Protein AF-A0A835I3W6-F1 (afdb_monomer_lite)

Organism: NCBI:txid261450

Sequence (189 aa):
MGGGMIEAKMAHEKNLEKQKVTGQGLVKAWIIATISEEALGTVVCLTTSCNVWKALSSAYLQNSQAREFELLVKLQEKKTDSTSLNDYIKEFKSTCDRFNAIGKPVPNQNKVEAGHTILIHTVAAGVGYLLYQWANALGATVIGTVSTEEKATQAKEDGSHHIIIYTHEDFVAMVNTITSGKRVDVVYD

Radius of gyration: 28.42 Å; chains: 1; bounding box: 54×43×95 Å

pLDDT: mean 74.99, std 11.8, range [41.81, 90.31]

Structure (mmCIF, N/CA/C/O backbone):
data_AF-A0A835I3W6-F1
#
_entry.id   AF-A0A835I3W6-F1
#
loop_
_atom_site.group_PDB
_atom_site.id
_atom_site.type_symbol
_atom_site.label_atom_id
_atom_site.label_alt_id
_atom_site.label_comp_id
_atom_site.label_asym_id
_atom_site.label_entity_id
_atom_site.label_seq_id
_atom_site.pdbx_PDB_ins_code
_atom_site.Cartn_x
_atom_site.Cartn_y
_atom_site.Cartn_z
_atom_site.occupancy
_atom_site.B_iso_or_equiv
_atom_site.auth_seq_id
_atom_site.auth_comp_id
_atom_site.auth_asym_id
_atom_site.auth_atom_id
_atom_site.pdbx_PDB_model_num
ATOM 1 N N . MET A 1 1 ? 5.806 -20.260 -69.405 1.00 47.97 1 MET A N 1
ATOM 2 C CA . MET A 1 1 ? 5.567 -18.946 -68.760 1.00 47.97 1 MET A CA 1
ATOM 3 C C . MET A 1 1 ? 5.785 -19.019 -67.236 1.00 47.97 1 MET A C 1
ATOM 5 O O . MET A 1 1 ? 4.905 -18.637 -66.484 1.00 47.97 1 MET A O 1
ATOM 9 N N . GLY A 1 2 ? 6.934 -19.526 -66.756 1.00 48.78 2 GLY A N 1
ATOM 10 C CA . GLY A 1 2 ? 7.160 -19.768 -65.313 1.00 48.78 2 GLY A CA 1
ATOM 11 C C . GLY A 1 2 ? 8.328 -19.006 -64.668 1.00 48.78 2 GLY A C 1
ATOM 12 O O . GLY A 1 2 ? 8.366 -18.895 -63.449 1.00 48.78 2 GLY A O 1
ATOM 13 N N . GLY A 1 3 ? 9.263 -18.457 -65.457 1.00 42.97 3 GLY A N 1
ATOM 14 C CA . GLY A 1 3 ? 10.487 -17.826 -64.931 1.00 42.97 3 GLY A CA 1
ATOM 15 C C . GLY A 1 3 ? 10.273 -16.449 -64.288 1.00 42.97 3 GLY A C 1
ATOM 16 O O . GLY A 1 3 ? 10.788 -16.192 -63.205 1.00 42.97 3 GLY A O 1
ATOM 17 N N . GLY A 1 4 ? 9.438 -15.592 -64.888 1.00 49.75 4 GLY A N 1
ATOM 18 C CA . GLY A 1 4 ? 9.266 -14.202 -64.429 1.00 49.75 4 GLY A CA 1
ATOM 19 C C . GLY A 1 4 ? 8.581 -14.044 -63.064 1.00 49.75 4 GLY A C 1
ATOM 20 O O . GLY A 1 4 ? 8.788 -13.047 -62.379 1.00 49.75 4 GLY A O 1
ATOM 21 N N . MET A 1 5 ? 7.799 -15.035 -62.620 1.00 41.81 5 MET A N 1
ATOM 22 C CA . MET A 1 5 ? 7.091 -14.970 -61.332 1.00 41.81 5 MET A CA 1
ATOM 23 C C . MET A 1 5 ? 7.999 -15.315 -60.137 1.00 41.81 5 MET A C 1
ATOM 25 O O . MET A 1 5 ? 7.754 -14.857 -59.021 1.00 41.81 5 MET A O 1
ATOM 29 N N . ILE A 1 6 ? 9.071 -16.081 -60.371 1.00 52.75 6 ILE A N 1
ATOM 30 C CA . ILE A 1 6 ? 10.067 -16.446 -59.353 1.00 52.75 6 ILE A CA 1
ATOM 31 C C . ILE A 1 6 ? 11.052 -15.285 -59.133 1.00 52.75 6 ILE A C 1
ATOM 33 O O . ILE A 1 6 ? 11.362 -14.949 -57.990 1.00 52.75 6 ILE A O 1
ATOM 37 N N . GLU A 1 7 ? 11.470 -14.604 -60.205 1.00 53.19 7 GLU A N 1
ATOM 38 C CA . GLU A 1 7 ? 12.316 -13.403 -60.119 1.00 53.19 7 GLU A CA 1
ATOM 39 C C . GLU A 1 7 ? 11.603 -12.233 -59.430 1.00 53.19 7 GLU A C 1
ATOM 41 O O . GLU A 1 7 ? 12.194 -11.572 -58.574 1.00 53.19 7 GLU A O 1
ATOM 46 N N . ALA A 1 8 ? 10.313 -12.023 -59.717 1.00 54.91 8 ALA A N 1
ATOM 47 C CA . ALA A 1 8 ? 9.512 -10.991 -59.059 1.00 54.91 8 ALA A CA 1
ATOM 48 C C . ALA A 1 8 ? 9.339 -11.249 -57.549 1.00 54.91 8 ALA A C 1
ATOM 50 O O . ALA A 1 8 ? 9.429 -10.313 -56.752 1.00 54.91 8 ALA A O 1
ATOM 51 N N . LYS A 1 9 ? 9.162 -12.514 -57.134 1.00 48.19 9 LYS A N 1
ATOM 52 C CA . LYS A 1 9 ? 9.108 -12.893 -55.710 1.00 48.19 9 LYS A CA 1
ATOM 53 C C . LYS A 1 9 ? 10.444 -12.667 -55.002 1.00 48.19 9 LYS A C 1
ATOM 55 O O . LYS A 1 9 ? 10.458 -12.034 -53.951 1.00 48.19 9 LYS A O 1
ATOM 60 N N . MET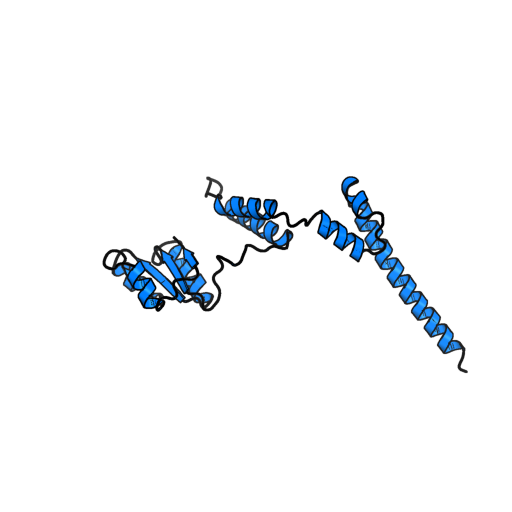 A 1 10 ? 11.561 -13.097 -55.595 1.00 51.81 10 MET A N 1
ATOM 61 C CA . MET A 1 10 ? 12.895 -12.874 -55.016 1.00 51.81 10 MET A CA 1
ATOM 62 C C . MET A 1 10 ? 13.264 -11.388 -54.931 1.00 51.81 10 MET A C 1
ATOM 64 O O . MET A 1 10 ? 13.904 -10.966 -53.968 1.00 51.81 10 MET A O 1
ATOM 68 N N . ALA A 1 11 ? 12.864 -10.580 -55.916 1.00 58.78 11 ALA A N 1
ATOM 69 C CA . ALA A 1 11 ? 13.072 -9.136 -55.890 1.00 58.78 11 ALA A CA 1
ATOM 70 C C . ALA A 1 11 ? 12.236 -8.463 -54.791 1.00 58.78 11 ALA A C 1
ATOM 72 O O . ALA A 1 11 ? 12.750 -7.604 -54.076 1.00 58.78 11 ALA A O 1
ATOM 73 N N . HIS A 1 12 ? 10.981 -8.884 -54.609 1.00 49.66 12 HIS A N 1
ATOM 74 C CA . HIS A 1 12 ? 10.107 -8.386 -53.548 1.00 49.66 12 HIS A CA 1
ATOM 75 C C . HIS A 1 12 ? 10.611 -8.781 -52.150 1.00 49.66 12 HIS A C 1
ATOM 77 O O . HIS A 1 12 ? 10.567 -7.965 -51.230 1.00 49.66 12 HIS A O 1
ATOM 83 N N . GLU A 1 13 ? 11.122 -10.000 -51.980 1.00 51.94 13 GLU A N 1
ATOM 84 C CA . GLU A 1 13 ? 11.662 -10.495 -50.709 1.00 51.94 13 GLU A CA 1
ATOM 85 C C . GLU A 1 13 ? 12.982 -9.791 -50.353 1.00 51.94 13 GLU A C 1
ATOM 87 O O . GLU A 1 13 ? 13.110 -9.249 -49.256 1.00 51.94 13 GLU A O 1
ATOM 92 N N . LYS A 1 14 ? 13.896 -9.624 -51.324 1.00 55.69 14 LYS A N 1
ATOM 93 C CA . LYS A 1 14 ? 15.108 -8.795 -51.165 1.00 55.69 14 LYS A CA 1
ATOM 94 C C . LYS A 1 14 ? 14.795 -7.328 -50.872 1.00 55.69 14 LYS A C 1
ATOM 96 O O . LYS A 1 14 ? 15.560 -6.681 -50.157 1.00 55.69 14 LYS A O 1
ATOM 101 N N . ASN A 1 15 ? 13.715 -6.782 -51.434 1.00 50.72 15 ASN A N 1
ATOM 102 C CA . ASN A 1 15 ? 13.297 -5.410 -51.155 1.00 50.72 15 ASN A CA 1
ATOM 103 C C . ASN A 1 15 ? 12.723 -5.291 -49.736 1.00 50.72 15 ASN A C 1
ATOM 105 O O . ASN A 1 15 ? 13.103 -4.376 -49.016 1.00 50.72 15 ASN A O 1
ATOM 109 N N . LEU A 1 16 ? 11.925 -6.265 -49.281 1.00 51.81 16 LEU A N 1
ATOM 110 C CA . LEU A 1 16 ? 11.450 -6.333 -47.893 1.00 51.81 16 LEU A CA 1
ATOM 111 C C . LEU A 1 16 ? 12.605 -6.455 -46.887 1.00 51.81 16 LEU A C 1
ATOM 113 O O . LEU A 1 16 ? 12.577 -5.811 -45.839 1.00 51.81 16 LEU A O 1
ATOM 117 N N . GLU A 1 17 ? 13.625 -7.255 -47.208 1.00 51.84 17 GLU A N 1
ATOM 118 C CA . GLU A 1 17 ? 14.838 -7.424 -46.400 1.00 51.84 17 GLU A CA 1
ATOM 119 C C . GLU A 1 17 ? 15.635 -6.113 -46.331 1.00 51.84 17 GLU A C 1
ATOM 121 O O . GLU A 1 17 ? 15.972 -5.641 -45.245 1.00 51.84 17 GLU A O 1
ATOM 126 N N . LYS A 1 18 ? 15.857 -5.454 -47.479 1.00 54.03 18 LYS A N 1
ATOM 127 C CA . LYS A 1 18 ? 16.501 -4.133 -47.540 1.00 54.03 18 LYS A CA 1
ATOM 128 C C . LYS A 1 18 ? 15.715 -3.092 -46.751 1.00 54.03 18 LYS A C 1
ATOM 130 O O . LYS A 1 18 ? 16.322 -2.357 -45.979 1.00 54.03 18 LYS A O 1
ATOM 135 N N . GLN A 1 19 ? 14.390 -3.058 -46.877 1.00 51.16 19 GLN A N 1
ATOM 136 C CA . GLN A 1 19 ? 13.510 -2.096 -46.206 1.00 51.16 19 GLN A CA 1
ATOM 137 C C . GLN A 1 19 ? 13.450 -2.335 -44.684 1.00 51.16 19 GLN A C 1
ATOM 139 O O . GLN A 1 19 ? 13.516 -1.375 -43.911 1.00 51.16 19 GLN A O 1
ATOM 144 N N . LYS A 1 20 ? 13.457 -3.602 -44.232 1.00 50.03 20 LYS A N 1
ATOM 145 C CA . LYS A 1 20 ? 13.646 -3.979 -42.814 1.00 50.03 20 LYS A CA 1
ATOM 146 C C . LYS A 1 20 ? 15.007 -3.528 -42.274 1.00 50.03 20 LYS A C 1
ATOM 148 O O . LYS A 1 20 ? 15.075 -3.009 -41.159 1.00 50.03 20 LYS A O 1
ATOM 153 N N . VAL A 1 21 ? 16.073 -3.674 -43.063 1.00 54.22 21 VAL A N 1
ATOM 154 C CA . VAL A 1 21 ? 17.433 -3.226 -42.709 1.00 54.22 21 VAL A CA 1
ATOM 155 C C . VAL A 1 21 ? 17.536 -1.692 -42.689 1.00 54.22 21 VAL A C 1
ATOM 157 O O . VAL A 1 21 ? 18.200 -1.137 -41.814 1.00 54.22 21 VAL A O 1
ATOM 160 N N . THR A 1 22 ? 16.826 -0.986 -43.578 1.00 59.81 22 THR A N 1
ATOM 161 C CA . THR A 1 22 ? 16.860 0.490 -43.636 1.00 59.81 22 THR A CA 1
ATOM 162 C C . THR A 1 22 ? 16.130 1.119 -42.448 1.00 59.81 22 THR A C 1
ATOM 164 O O . THR A 1 22 ? 16.641 2.056 -41.837 1.00 59.81 22 THR A O 1
ATOM 167 N N . GLY A 1 23 ? 14.967 0.573 -42.069 1.00 63.31 23 GLY A N 1
ATOM 168 C CA . GLY A 1 23 ? 14.192 1.072 -40.930 1.00 63.31 23 GLY A CA 1
ATOM 169 C C . GLY A 1 23 ? 14.934 0.936 -39.597 1.00 63.31 23 GLY A C 1
ATOM 170 O O . GLY A 1 23 ? 14.966 1.876 -38.805 1.00 63.31 23 GLY A O 1
ATOM 171 N N . GLN A 1 24 ? 15.603 -0.198 -39.364 1.00 65.12 24 GLN A N 1
ATOM 172 C CA . GLN A 1 24 ? 16.388 -0.397 -38.139 1.00 65.12 24 GLN A CA 1
ATOM 173 C C . GLN A 1 24 ? 17.654 0.470 -38.091 1.00 65.12 24 GLN A C 1
ATOM 175 O O . GLN A 1 24 ? 18.018 0.951 -37.017 1.00 65.12 24 GLN A O 1
ATOM 180 N N . GLY A 1 25 ? 18.301 0.699 -39.239 1.00 67.50 25 GLY A N 1
ATOM 181 C CA . GLY A 1 25 ? 19.481 1.561 -39.341 1.00 67.50 25 GLY A CA 1
ATOM 182 C C . GLY A 1 25 ? 19.183 3.027 -39.015 1.00 67.50 25 GLY A C 1
ATOM 183 O O . GLY A 1 25 ? 19.948 3.654 -38.284 1.00 67.50 25 GLY A O 1
ATOM 184 N N . LEU A 1 26 ? 18.043 3.551 -39.481 1.00 76.62 26 LEU A N 1
ATOM 185 C CA . LEU A 1 26 ? 17.607 4.922 -39.187 1.00 76.62 26 LEU A CA 1
ATOM 186 C C . LEU A 1 26 ? 17.279 5.119 -37.704 1.00 76.62 26 LEU A C 1
ATOM 188 O O . LEU A 1 26 ? 17.742 6.080 -37.095 1.00 76.62 26 LEU A O 1
ATOM 192 N N . VAL A 1 27 ? 16.546 4.178 -37.100 1.00 74.00 27 VAL A N 1
ATOM 193 C CA . VAL A 1 27 ? 16.233 4.220 -35.660 1.00 74.00 27 VAL A CA 1
ATOM 194 C C . VAL A 1 27 ? 17.513 4.153 -34.824 1.00 74.00 27 VAL A C 1
ATOM 196 O O . VAL A 1 27 ? 17.655 4.893 -33.855 1.00 74.00 27 VAL A O 1
ATOM 199 N N . LYS A 1 28 ? 18.481 3.319 -35.218 1.00 74.06 28 LYS A N 1
ATOM 200 C CA . LYS A 1 28 ? 19.791 3.252 -34.560 1.00 74.06 28 LYS A CA 1
ATOM 201 C C . LYS A 1 28 ? 20.548 4.581 -34.657 1.00 74.06 28 LYS A C 1
ATOM 203 O O . LYS A 1 28 ? 21.055 5.045 -33.642 1.00 74.06 28 LYS A O 1
ATOM 208 N N . ALA A 1 29 ? 20.632 5.181 -35.845 1.00 73.69 29 ALA A N 1
ATOM 209 C CA . ALA A 1 29 ? 21.326 6.454 -36.041 1.00 73.69 29 ALA A CA 1
ATOM 210 C C . ALA A 1 29 ? 20.689 7.582 -35.217 1.00 73.69 29 ALA A C 1
ATOM 212 O O . ALA A 1 29 ? 21.404 8.372 -34.607 1.00 73.69 29 ALA A O 1
ATOM 213 N N . TRP A 1 30 ? 19.356 7.607 -35.140 1.00 75.44 30 TRP A N 1
ATOM 214 C CA . TRP A 1 30 ? 18.626 8.572 -34.325 1.00 75.44 30 TRP A CA 1
ATOM 215 C C . TRP A 1 30 ? 18.907 8.396 -32.829 1.00 75.44 30 TRP A C 1
ATOM 217 O O . TRP A 1 30 ? 19.250 9.364 -32.161 1.00 75.44 30 TRP A O 1
ATOM 227 N N . ILE A 1 31 ? 18.870 7.160 -32.318 1.00 71.75 31 ILE A N 1
ATOM 228 C CA . ILE A 1 31 ? 19.197 6.880 -30.911 1.00 71.75 31 ILE A CA 1
ATOM 229 C C . ILE A 1 31 ? 20.649 7.278 -30.607 1.00 71.75 31 ILE A C 1
ATOM 231 O O . ILE A 1 31 ? 20.890 8.001 -29.646 1.00 71.75 31 ILE A O 1
ATOM 235 N N . ILE A 1 32 ? 21.609 6.880 -31.447 1.00 70.75 32 ILE A N 1
ATOM 236 C CA . ILE A 1 32 ? 23.036 7.200 -31.270 1.00 70.75 32 ILE A CA 1
ATOM 237 C C . ILE A 1 32 ? 23.295 8.714 -31.292 1.00 70.75 32 ILE A C 1
ATOM 239 O O . ILE A 1 32 ? 24.135 9.193 -30.539 1.00 70.75 32 ILE A O 1
ATOM 243 N N . ALA A 1 33 ? 22.560 9.476 -32.104 1.00 75.19 33 ALA A N 1
ATOM 244 C CA . ALA A 1 33 ? 22.693 10.932 -32.161 1.00 75.19 33 ALA A CA 1
ATOM 245 C C . ALA A 1 33 ? 22.152 11.650 -30.908 1.00 75.19 33 ALA A C 1
ATOM 247 O O . ALA A 1 33 ? 22.481 12.811 -30.683 1.00 75.19 33 ALA A O 1
ATOM 248 N N . THR A 1 34 ? 21.316 10.981 -30.108 1.00 78.19 34 THR A N 1
ATOM 249 C CA . THR A 1 34 ? 20.664 11.564 -28.919 1.00 78.19 34 THR A CA 1
ATOM 250 C C . THR A 1 34 ? 21.316 11.191 -27.587 1.00 78.19 34 THR A C 1
ATOM 252 O O . THR A 1 34 ? 20.921 11.726 -26.553 1.00 78.19 34 THR A O 1
ATOM 255 N N . ILE A 1 35 ? 22.292 10.281 -27.582 1.00 75.00 35 ILE A N 1
ATOM 256 C CA . ILE A 1 35 ? 22.943 9.799 -26.355 1.00 75.00 35 ILE A CA 1
ATOM 257 C C . ILE A 1 35 ? 24.271 10.524 -26.090 1.00 75.00 35 ILE A C 1
ATOM 259 O O . ILE A 1 35 ? 24.935 10.971 -27.023 1.00 75.00 35 ILE A O 1
ATOM 263 N N . SER A 1 36 ? 24.658 10.646 -24.813 1.00 73.38 36 SER A N 1
ATOM 264 C CA . SER A 1 36 ? 25.913 11.300 -24.414 1.00 73.38 36 SER A CA 1
ATOM 265 C C . SER A 1 36 ? 27.148 10.493 -24.827 1.00 73.38 36 SER A C 1
ATOM 267 O O . SER A 1 36 ? 27.072 9.288 -25.081 1.00 73.38 36 SER A O 1
ATOM 269 N N . GLU A 1 37 ? 28.311 11.148 -24.858 1.00 70.38 37 GLU A N 1
ATOM 270 C CA . GLU A 1 37 ? 29.585 10.514 -25.219 1.00 70.38 37 GLU A CA 1
ATOM 271 C C . GLU A 1 37 ? 29.942 9.336 -24.294 1.00 70.38 37 GLU A C 1
ATOM 273 O O . GLU A 1 37 ? 30.467 8.318 -24.743 1.00 70.38 37 GLU A O 1
ATOM 278 N N . GLU A 1 38 ? 29.541 9.412 -23.023 1.00 64.88 38 GLU A N 1
ATOM 279 C CA . GLU A 1 38 ? 29.709 8.328 -22.047 1.00 64.88 38 GLU A CA 1
ATOM 280 C C . GLU A 1 38 ? 28.845 7.099 -22.385 1.00 64.88 38 GLU A C 1
ATOM 282 O O . GLU A 1 38 ? 29.266 5.958 -22.188 1.00 64.88 38 GLU A O 1
ATOM 287 N N . ALA A 1 39 ? 27.646 7.314 -22.937 1.00 66.75 39 ALA A N 1
ATOM 288 C CA . ALA A 1 39 ? 26.728 6.249 -23.332 1.00 66.75 39 ALA A CA 1
ATOM 289 C C . ALA A 1 39 ? 27.173 5.550 -24.626 1.00 66.75 39 ALA A C 1
ATOM 291 O O . ALA A 1 39 ? 26.933 4.349 -24.794 1.00 66.75 39 ALA A O 1
ATOM 292 N N . LEU A 1 40 ? 27.845 6.271 -25.535 1.00 70.25 40 LEU A N 1
ATOM 293 C CA . LEU A 1 40 ? 28.303 5.742 -26.828 1.00 70.25 40 LEU A CA 1
ATOM 294 C C . LEU A 1 40 ? 29.182 4.498 -26.661 1.00 70.25 40 LEU A C 1
ATOM 296 O O . LEU A 1 40 ? 29.025 3.533 -27.415 1.00 70.25 40 LEU A O 1
ATOM 300 N N . GLY A 1 41 ? 30.032 4.477 -25.628 1.00 71.25 41 GLY A N 1
ATOM 301 C CA . GLY A 1 41 ? 30.923 3.353 -25.324 1.00 71.25 41 GLY A CA 1
ATOM 302 C C . GLY A 1 41 ? 30.199 2.020 -25.100 1.00 71.25 41 GLY A C 1
ATOM 303 O O . GLY A 1 41 ? 30.754 0.965 -25.398 1.00 71.25 41 GLY A O 1
ATOM 304 N N . THR A 1 42 ? 28.936 2.045 -24.658 1.00 67.31 42 THR A N 1
ATOM 305 C CA . THR A 1 42 ? 28.136 0.823 -24.431 1.00 67.31 42 THR A CA 1
ATOM 306 C C . THR A 1 42 ? 27.413 0.300 -25.673 1.00 67.31 42 THR A C 1
ATOM 308 O O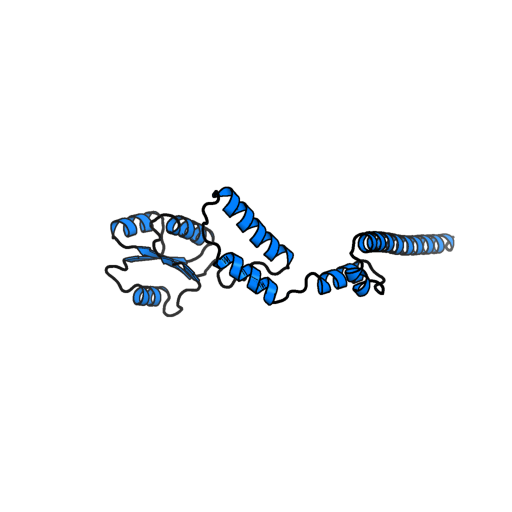 . THR A 1 42 ? 26.988 -0.856 -25.690 1.00 67.31 42 THR A O 1
ATOM 311 N N . VAL A 1 43 ? 27.276 1.109 -26.729 1.00 74.12 43 VAL A N 1
ATOM 312 C CA . VAL A 1 43 ? 26.414 0.784 -27.882 1.00 74.12 43 VAL A CA 1
ATOM 313 C C . VAL A 1 43 ? 27.132 0.726 -29.223 1.00 74.12 43 VAL A C 1
ATOM 315 O O . VAL A 1 43 ? 26.548 0.249 -30.200 1.00 74.12 43 VAL A O 1
ATOM 318 N N . VAL A 1 44 ? 28.387 1.181 -29.290 1.00 71.06 44 VAL A N 1
ATOM 319 C CA . VAL A 1 44 ? 29.115 1.397 -30.552 1.00 71.06 44 VAL A CA 1
ATOM 320 C C . VAL A 1 44 ? 29.246 0.125 -31.407 1.00 71.06 44 VAL A C 1
ATOM 322 O O . VAL A 1 44 ? 29.226 0.197 -32.634 1.00 71.06 44 VAL A O 1
ATOM 325 N N . CYS A 1 45 ? 29.266 -1.054 -30.775 1.00 74.12 45 CYS A N 1
ATOM 326 C CA . CYS A 1 45 ? 29.405 -2.352 -31.448 1.00 74.12 45 CYS A CA 1
ATOM 327 C C . CYS A 1 45 ? 28.074 -3.069 -31.743 1.00 74.12 45 CYS A C 1
ATOM 329 O O . CYS A 1 45 ? 28.074 -4.187 -32.257 1.00 74.12 45 CYS A O 1
ATOM 331 N N . LEU A 1 46 ? 26.924 -2.472 -31.420 1.00 79.50 46 LEU A N 1
ATOM 332 C CA . LEU A 1 46 ? 25.627 -3.144 -31.530 1.00 79.50 46 LEU A CA 1
ATOM 333 C C . LEU A 1 46 ? 24.974 -2.853 -32.880 1.00 79.50 46 LEU A C 1
ATOM 335 O O . LEU A 1 46 ? 24.813 -1.706 -33.289 1.00 79.50 46 LEU A O 1
ATOM 339 N N . THR A 1 47 ? 24.604 -3.901 -33.610 1.00 73.19 47 THR A N 1
ATOM 340 C CA . THR A 1 47 ? 24.166 -3.792 -35.012 1.00 73.19 47 THR A CA 1
ATOM 341 C C . THR A 1 47 ? 22.679 -3.495 -35.176 1.00 73.19 47 THR A C 1
ATOM 343 O O . THR A 1 47 ? 22.298 -2.882 -36.169 1.00 73.19 47 THR A O 1
ATOM 346 N N . THR A 1 48 ? 21.846 -3.857 -34.201 1.00 80.00 48 THR A N 1
ATOM 347 C CA . THR A 1 48 ? 20.390 -3.680 -34.267 1.00 80.00 48 THR A CA 1
ATOM 348 C C . THR A 1 48 ? 19.906 -2.646 -33.258 1.00 80.00 48 THR A C 1
ATOM 350 O O . THR A 1 48 ? 20.447 -2.529 -32.156 1.00 80.00 48 THR A O 1
ATOM 353 N N . SER A 1 49 ? 18.839 -1.923 -33.605 1.00 74.25 49 SER A N 1
ATOM 354 C CA . SER A 1 49 ? 18.179 -0.976 -32.698 1.00 74.25 49 SER A CA 1
ATOM 355 C C . SER A 1 49 ? 17.684 -1.653 -31.413 1.00 74.25 49 SER A C 1
ATOM 357 O O . SER A 1 49 ? 17.783 -1.069 -30.340 1.00 74.25 49 SER A O 1
ATOM 359 N N . CYS A 1 50 ? 17.232 -2.910 -31.494 1.00 74.56 50 CYS A N 1
ATOM 360 C CA . CYS A 1 50 ? 16.846 -3.705 -30.325 1.00 74.56 50 CYS A CA 1
ATOM 361 C C . CYS A 1 50 ? 18.033 -3.972 -29.385 1.00 74.56 50 CYS A C 1
ATOM 363 O O . CYS A 1 50 ? 17.883 -3.843 -28.173 1.00 74.56 50 CYS A O 1
ATOM 365 N N . ASN A 1 51 ? 19.215 -4.301 -29.920 1.00 78.62 51 ASN A N 1
ATOM 366 C CA . ASN A 1 51 ? 20.405 -4.528 -29.099 1.00 78.62 51 ASN A CA 1
ATOM 367 C C . ASN A 1 51 ? 20.897 -3.225 -28.465 1.00 78.62 51 ASN A C 1
ATOM 369 O O . ASN A 1 51 ? 21.202 -3.223 -27.277 1.00 78.62 51 ASN A O 1
ATOM 373 N N . VAL A 1 52 ? 20.898 -2.119 -29.220 1.00 80.62 52 VAL A N 1
ATOM 374 C CA . VAL A 1 52 ? 21.195 -0.772 -28.696 1.00 80.62 52 VAL A CA 1
ATOM 375 C C . VAL A 1 52 ? 20.243 -0.422 -27.551 1.00 80.62 52 VAL A C 1
ATOM 377 O O . VAL A 1 52 ? 20.698 -0.066 -26.468 1.00 80.62 52 VAL A O 1
ATOM 380 N N . TRP A 1 53 ? 18.934 -0.603 -27.749 1.00 79.38 53 TRP A N 1
ATOM 381 C CA . TRP A 1 53 ? 17.928 -0.357 -26.716 1.00 79.38 53 TRP A CA 1
ATOM 382 C C . TRP A 1 53 ? 18.129 -1.243 -25.484 1.00 79.38 53 TRP A C 1
ATOM 384 O O . TRP A 1 53 ? 18.090 -0.744 -24.367 1.00 79.38 53 TRP A O 1
ATOM 394 N N . LYS A 1 54 ? 18.395 -2.543 -25.662 1.00 76.69 54 LYS A N 1
ATOM 395 C CA . LYS A 1 54 ? 18.651 -3.478 -24.554 1.00 76.69 54 LYS A CA 1
ATOM 396 C C . LYS A 1 54 ? 19.930 -3.150 -23.786 1.00 76.69 54 LYS A C 1
ATOM 398 O O . LYS A 1 54 ? 19.924 -3.274 -22.570 1.00 76.69 54 LYS A O 1
ATOM 403 N N . ALA A 1 55 ? 21.000 -2.732 -24.458 1.00 76.94 55 ALA A N 1
ATOM 404 C CA . ALA A 1 55 ? 22.253 -2.363 -23.804 1.00 76.94 55 ALA A CA 1
ATOM 405 C C . ALA A 1 55 ? 22.133 -1.040 -23.042 1.00 76.94 55 ALA A C 1
ATOM 407 O O . ALA A 1 55 ? 22.528 -0.982 -21.883 1.00 76.94 55 ALA A O 1
ATOM 408 N N . LEU A 1 56 ? 21.510 -0.017 -23.642 1.00 74.69 56 LEU A N 1
ATOM 409 C CA . LEU A 1 56 ? 21.212 1.243 -22.951 1.00 74.69 56 LEU A CA 1
ATOM 410 C C . LEU A 1 56 ? 20.263 1.016 -21.782 1.00 74.69 56 LEU A C 1
ATOM 412 O O . LEU A 1 56 ? 20.512 1.506 -20.689 1.00 74.69 56 LEU A O 1
ATOM 416 N N . SER A 1 57 ? 19.210 0.225 -21.989 1.00 71.62 57 SER A N 1
ATOM 417 C CA . SER A 1 57 ? 18.310 -0.204 -20.925 1.00 71.62 57 SER A CA 1
ATOM 418 C C . SER A 1 57 ? 19.100 -0.908 -19.823 1.00 71.62 57 SER A C 1
ATOM 420 O O . SER A 1 57 ? 19.075 -0.467 -18.689 1.00 71.62 57 SER A O 1
ATOM 422 N N . SER A 1 58 ? 19.913 -1.911 -20.132 1.00 69.44 58 SER A N 1
ATOM 423 C CA . SER A 1 58 ? 20.703 -2.610 -19.116 1.00 69.44 58 SER A CA 1
ATOM 424 C C . SER A 1 58 ? 21.735 -1.725 -18.404 1.00 69.44 58 SER A C 1
ATOM 426 O O . SER A 1 58 ? 22.052 -2.006 -17.251 1.00 69.44 58 SER A O 1
ATOM 428 N N . ALA A 1 59 ? 22.287 -0.704 -19.064 1.00 69.69 59 ALA A N 1
ATOM 429 C CA . ALA A 1 59 ? 23.315 0.180 -18.510 1.00 69.69 59 ALA A CA 1
ATOM 430 C C . ALA A 1 59 ? 22.733 1.359 -17.707 1.00 69.69 59 ALA A C 1
ATOM 432 O O . ALA A 1 59 ? 23.292 1.734 -16.681 1.00 69.69 59 ALA A O 1
ATOM 433 N N . TYR A 1 60 ? 21.601 1.921 -18.140 1.00 67.56 60 TYR A N 1
ATOM 434 C CA . TYR A 1 60 ? 20.986 3.118 -17.546 1.00 67.56 60 TYR A CA 1
ATOM 435 C C . TYR A 1 60 ? 19.717 2.827 -16.743 1.00 67.56 60 TYR A C 1
ATOM 437 O O . TYR A 1 60 ? 19.451 3.516 -15.759 1.00 67.56 60 TYR A O 1
ATOM 445 N N . LEU A 1 61 ? 18.968 1.778 -17.094 1.00 61.88 61 LEU A N 1
ATOM 446 C CA . LEU A 1 61 ? 17.968 1.167 -16.211 1.00 61.88 61 LEU A CA 1
ATOM 447 C C . LEU A 1 61 ? 18.633 0.169 -15.263 1.00 61.88 61 LEU A C 1
ATOM 449 O O . LEU A 1 61 ? 17.980 -0.785 -14.846 1.00 61.88 61 LEU A O 1
ATOM 453 N N . GLN A 1 62 ? 19.917 0.356 -14.914 1.00 55.12 62 GLN A N 1
ATOM 454 C CA . GLN A 1 62 ? 20.523 -0.423 -13.844 1.00 55.12 62 GLN A CA 1
ATOM 455 C C . GLN A 1 62 ? 19.663 -0.282 -12.587 1.00 55.12 62 GLN A C 1
ATOM 457 O O . GLN A 1 62 ? 19.694 0.720 -11.869 1.00 55.12 62 GLN A O 1
ATOM 462 N N . ASN A 1 63 ? 18.882 -1.338 -12.373 1.00 57.28 63 ASN A N 1
ATOM 463 C CA . ASN A 1 63 ? 18.149 -1.728 -11.189 1.00 57.28 63 ASN A CA 1
ATOM 464 C C . ASN A 1 63 ? 19.131 -1.888 -10.031 1.00 57.28 63 ASN A C 1
ATOM 466 O O . ASN A 1 63 ? 19.357 -2.989 -9.537 1.00 57.28 63 ASN A O 1
ATOM 470 N N . SER A 1 64 ? 19.769 -0.803 -9.612 1.00 59.41 64 SER A N 1
ATOM 471 C CA . SER A 1 64 ? 20.580 -0.832 -8.413 1.00 59.41 64 SER A CA 1
ATOM 472 C C . SER A 1 64 ? 19.620 -0.872 -7.235 1.00 59.41 64 SER A C 1
ATOM 474 O O . SER A 1 64 ? 18.782 0.024 -7.092 1.00 59.41 64 SER A O 1
ATOM 476 N N . GLN A 1 65 ? 19.746 -1.898 -6.389 1.00 61.28 65 GLN A N 1
ATOM 477 C CA . GLN A 1 65 ? 19.070 -1.949 -5.088 1.00 61.28 65 GLN A CA 1
ATOM 478 C C . GLN A 1 65 ? 19.214 -0.618 -4.337 1.00 61.28 65 GLN A C 1
ATOM 480 O O . GLN A 1 65 ? 18.291 -0.215 -3.646 1.00 61.28 65 GLN A O 1
ATOM 485 N N . ALA A 1 66 ? 20.318 0.111 -4.540 1.00 66.00 66 ALA A N 1
ATOM 486 C CA . ALA A 1 66 ? 20.537 1.428 -3.955 1.00 66.00 66 ALA A CA 1
ATOM 487 C C . ALA A 1 66 ? 19.513 2.485 -4.407 1.00 66.00 66 ALA A C 1
ATOM 489 O O . ALA A 1 66 ? 19.061 3.270 -3.584 1.00 66.00 66 ALA A O 1
ATOM 490 N N . ARG A 1 67 ? 19.114 2.508 -5.687 1.00 69.38 67 ARG A N 1
ATOM 491 C CA . ARG A 1 67 ? 18.151 3.495 -6.212 1.00 69.38 67 ARG A CA 1
ATOM 492 C C . ARG A 1 67 ? 16.718 3.143 -5.826 1.00 69.38 67 ARG A C 1
ATOM 494 O O . ARG A 1 67 ? 15.921 4.030 -5.551 1.00 69.38 67 ARG A O 1
ATOM 501 N N . GLU A 1 68 ? 16.409 1.851 -5.779 1.00 72.25 68 GLU A N 1
ATOM 502 C CA . GLU A 1 68 ? 15.157 1.344 -5.212 1.00 72.25 68 GLU A CA 1
ATOM 503 C C . GLU A 1 68 ? 15.049 1.697 -3.724 1.00 72.25 68 GLU A C 1
ATOM 505 O O . GLU A 1 68 ? 14.052 2.279 -3.307 1.00 72.25 68 GLU A O 1
ATOM 510 N N . PHE A 1 69 ? 16.102 1.436 -2.947 1.00 73.25 69 PHE A N 1
ATOM 511 C CA . PHE A 1 69 ? 16.180 1.792 -1.533 1.00 73.25 69 PHE A CA 1
ATOM 512 C C . PHE A 1 69 ? 16.084 3.308 -1.315 1.00 73.25 69 PHE A C 1
ATOM 514 O O . PHE A 1 69 ? 15.305 3.748 -0.481 1.00 73.25 69 PHE A O 1
ATOM 521 N N . GLU A 1 70 ? 16.787 4.125 -2.107 1.00 78.75 70 GLU A N 1
ATOM 522 C CA . GLU A 1 70 ? 16.693 5.592 -2.050 1.00 78.75 70 GLU A CA 1
ATOM 523 C C . GLU A 1 70 ? 15.259 6.081 -2.303 1.00 78.75 70 GLU A C 1
ATOM 525 O O . GLU A 1 70 ? 14.759 6.957 -1.596 1.00 78.75 70 GLU A O 1
ATOM 530 N N . LEU A 1 71 ? 14.581 5.520 -3.309 1.00 75.44 71 LEU A N 1
ATOM 531 C CA . LEU A 1 71 ? 13.193 5.865 -3.603 1.00 75.44 71 LEU A CA 1
ATOM 532 C C . LEU A 1 71 ? 12.239 5.402 -2.493 1.00 75.44 71 LEU A C 1
ATOM 534 O O . LEU A 1 71 ? 11.285 6.118 -2.193 1.00 75.44 71 LEU A O 1
ATOM 538 N N . LEU A 1 72 ? 12.496 4.248 -1.866 1.00 75.75 72 LEU A N 1
ATOM 539 C CA . LEU A 1 72 ? 11.713 3.758 -0.727 1.00 75.75 72 LEU A CA 1
ATOM 540 C C . LEU A 1 72 ? 11.880 4.661 0.495 1.00 75.75 72 LEU A C 1
ATOM 542 O O . LEU A 1 72 ? 10.879 5.070 1.078 1.00 75.75 72 LEU A O 1
ATOM 546 N N . VAL A 1 73 ? 13.116 5.039 0.825 1.00 79.69 73 VAL A N 1
ATOM 547 C CA . VAL A 1 73 ? 13.415 5.982 1.912 1.00 79.69 73 VAL A CA 1
ATOM 548 C C . VAL A 1 73 ? 12.720 7.317 1.653 1.00 79.69 73 VAL A C 1
ATOM 550 O O . VAL A 1 73 ? 12.023 7.821 2.526 1.00 79.69 73 VAL A O 1
ATOM 553 N N . LYS A 1 74 ? 12.788 7.845 0.423 1.00 81.00 74 LYS A N 1
ATOM 554 C CA . LYS A 1 74 ? 12.080 9.083 0.048 1.00 81.00 74 LYS A CA 1
ATOM 555 C C . LYS A 1 74 ? 10.569 8.996 0.200 1.00 81.00 74 LYS A C 1
ATOM 557 O O . LYS A 1 74 ? 9.944 10.015 0.467 1.00 81.00 74 LYS A O 1
ATOM 562 N N . LEU A 1 75 ? 9.977 7.824 -0.010 1.00 76.56 75 LEU A N 1
ATOM 563 C CA . LEU A 1 75 ? 8.538 7.629 0.138 1.00 76.56 75 LEU A CA 1
ATOM 564 C C . LEU A 1 75 ? 8.142 7.505 1.618 1.00 76.56 75 LEU A C 1
ATOM 566 O O . LEU A 1 75 ? 7.103 8.028 2.006 1.00 76.56 75 LEU A O 1
ATOM 570 N N . GLN A 1 76 ? 8.983 6.868 2.437 1.00 73.88 76 GLN A N 1
ATOM 571 C CA . GLN A 1 76 ? 8.754 6.661 3.871 1.00 73.88 76 GLN A CA 1
ATOM 572 C C . GLN A 1 76 ? 9.034 7.903 4.725 1.00 73.88 76 GLN A C 1
ATOM 574 O O . GLN A 1 76 ? 8.297 8.184 5.664 1.00 73.88 76 GLN A O 1
ATOM 579 N N . GLU A 1 77 ? 10.084 8.661 4.414 1.00 75.12 77 GLU A N 1
ATOM 580 C CA . GLU A 1 77 ? 10.486 9.837 5.198 1.00 75.12 77 GLU A CA 1
ATOM 581 C C . GLU A 1 77 ? 9.691 11.094 4.848 1.00 75.12 77 GLU A C 1
ATOM 583 O O . GLU A 1 77 ? 9.861 12.132 5.493 1.00 75.12 77 GLU A O 1
ATOM 588 N N . LYS A 1 78 ? 8.823 11.026 3.832 1.00 69.38 78 LYS A N 1
ATOM 589 C CA . LYS A 1 78 ? 8.096 12.194 3.355 1.00 69.38 78 LYS A CA 1
ATOM 590 C C . LYS A 1 78 ? 7.048 12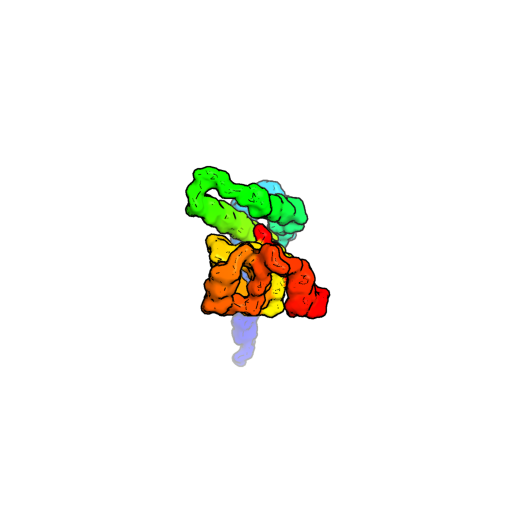.638 4.367 1.00 69.38 78 LYS A C 1
ATOM 592 O O . LYS A 1 78 ? 5.912 12.168 4.373 1.00 69.38 78 LYS A O 1
ATOM 597 N N . LYS A 1 79 ? 7.435 13.590 5.205 1.00 62.31 79 LYS A N 1
ATOM 598 C CA . LYS A 1 79 ? 6.531 14.310 6.095 1.00 62.31 79 LYS A CA 1
ATOM 599 C C . LYS A 1 79 ? 5.791 15.383 5.305 1.00 62.31 79 LYS A C 1
ATOM 601 O O . LYS A 1 79 ? 6.262 15.859 4.272 1.00 62.31 79 LYS A O 1
ATOM 606 N N . THR A 1 80 ? 4.599 15.730 5.778 1.00 61.53 80 THR A N 1
ATOM 607 C CA . THR A 1 80 ? 3.838 16.879 5.282 1.00 61.53 80 THR A CA 1
ATOM 608 C C . THR A 1 80 ? 4.562 18.151 5.712 1.00 61.53 80 THR A C 1
ATOM 610 O O . THR A 1 80 ? 4.177 18.814 6.673 1.00 61.53 80 THR A O 1
ATOM 613 N N . ASP A 1 81 ? 5.661 18.461 5.038 1.00 56.59 81 ASP A N 1
ATOM 614 C CA . ASP A 1 81 ? 6.305 19.757 5.156 1.00 56.59 81 ASP A CA 1
ATOM 615 C C . ASP A 1 81 ? 5.342 20.790 4.549 1.00 56.59 81 ASP A C 1
ATOM 617 O O . ASP A 1 81 ? 4.563 20.465 3.651 1.00 56.59 81 ASP A O 1
ATOM 621 N N . SER A 1 82 ? 5.355 22.018 5.068 1.00 54.66 82 SER A N 1
ATOM 622 C CA . SER A 1 82 ? 4.388 23.129 4.897 1.00 54.66 82 SER A CA 1
ATOM 623 C C . SER A 1 82 ? 3.999 23.560 3.465 1.00 54.66 82 SER A C 1
ATOM 625 O O . SER A 1 82 ? 3.318 24.568 3.272 1.00 54.66 82 SER A O 1
ATOM 627 N N . THR A 1 83 ? 4.411 22.808 2.454 1.00 66.69 83 THR A N 1
ATOM 628 C CA . THR A 1 83 ? 3.926 22.841 1.075 1.00 66.69 83 THR A CA 1
ATOM 629 C C . THR A 1 83 ? 2.433 22.524 0.943 1.00 66.69 83 THR A C 1
ATOM 631 O O . THR A 1 83 ? 1.829 21.833 1.764 1.00 66.69 83 THR A O 1
ATOM 634 N N . SER A 1 84 ? 1.813 23.052 -0.116 1.00 79.00 84 SER A N 1
ATOM 635 C CA . SER A 1 84 ? 0.391 22.838 -0.379 1.00 79.00 84 SER A CA 1
ATOM 636 C C . SER A 1 84 ? 0.097 21.361 -0.685 1.00 79.00 84 SER A C 1
ATOM 638 O O . SER A 1 84 ? 0.929 20.656 -1.257 1.00 79.00 84 SER A O 1
ATOM 640 N N . LEU A 1 85 ? -1.117 20.890 -0.373 1.00 79.44 85 LEU A N 1
ATOM 641 C CA . LEU A 1 85 ? -1.557 19.515 -0.668 1.00 79.44 85 LEU A CA 1
ATOM 642 C C . LEU A 1 85 ? -1.323 19.120 -2.140 1.00 79.44 85 LEU A C 1
ATOM 644 O O . LEU A 1 85 ? -0.952 17.987 -2.436 1.00 79.44 85 LEU A O 1
ATOM 648 N N . ASN A 1 86 ? -1.504 20.065 -3.066 1.00 82.56 86 ASN A N 1
ATOM 649 C CA . ASN A 1 86 ? -1.278 19.834 -4.492 1.00 82.56 86 ASN A CA 1
ATOM 650 C C . ASN A 1 86 ? 0.193 19.568 -4.821 1.00 82.56 86 ASN A C 1
ATOM 652 O O . ASN A 1 86 ? 0.481 18.746 -5.692 1.00 82.56 86 ASN A O 1
ATOM 656 N N . ASP A 1 87 ? 1.118 20.241 -4.143 1.00 82.06 87 ASP A N 1
ATOM 657 C CA . ASP A 1 87 ? 2.551 20.039 -4.356 1.00 82.06 87 ASP A CA 1
ATOM 658 C C . ASP A 1 87 ? 2.988 18.693 -3.776 1.00 82.06 87 ASP A C 1
ATOM 660 O O . ASP A 1 87 ? 3.665 17.923 -4.460 1.00 82.06 87 ASP A O 1
ATOM 664 N N . TYR A 1 88 ? 2.464 18.333 -2.599 1.00 80.38 88 TYR A N 1
ATOM 665 C CA . TYR A 1 88 ? 2.645 16.998 -2.032 1.00 80.38 88 TYR A CA 1
ATOM 666 C C . TYR A 1 88 ? 2.181 15.901 -3.003 1.00 80.38 88 TYR A C 1
ATOM 668 O O . TYR A 1 88 ? 2.948 14.975 -3.282 1.00 80.38 88 TYR A O 1
ATOM 676 N N . ILE A 1 89 ? 0.969 16.027 -3.565 1.00 82.00 89 ILE A N 1
ATOM 677 C CA . ILE A 1 89 ? 0.403 15.063 -4.526 1.00 82.00 89 ILE A CA 1
ATOM 678 C C . ILE A 1 89 ? 1.258 14.981 -5.795 1.00 82.00 89 ILE A C 1
ATOM 680 O O . ILE A 1 89 ? 1.550 13.879 -6.263 1.00 82.00 89 ILE A O 1
ATOM 684 N N . LYS A 1 90 ? 1.680 16.119 -6.363 1.00 83.56 90 LYS A N 1
ATOM 685 C CA . LYS A 1 90 ? 2.523 16.146 -7.573 1.00 83.56 90 LYS A CA 1
ATOM 686 C C . LYS A 1 90 ? 3.852 15.441 -7.351 1.00 83.56 90 LYS A C 1
ATOM 688 O O . LYS A 1 90 ? 4.285 14.655 -8.189 1.00 83.56 90 LYS A O 1
ATOM 693 N N . GLU A 1 91 ? 4.499 15.705 -6.228 1.00 82.62 91 GLU A N 1
ATOM 694 C CA . GLU A 1 91 ? 5.773 15.081 -5.900 1.00 82.62 91 GLU A CA 1
ATOM 695 C C . GLU A 1 91 ? 5.626 13.601 -5.519 1.00 82.62 91 GLU A C 1
ATOM 697 O O . GLU A 1 91 ? 6.487 12.789 -5.864 1.00 82.62 91 GLU A O 1
ATOM 702 N N . PHE A 1 92 ? 4.545 13.226 -4.826 1.00 82.81 92 PHE A N 1
ATOM 703 C CA . PHE A 1 92 ? 4.221 11.824 -4.553 1.00 82.81 92 PHE A CA 1
ATOM 704 C C . PHE A 1 92 ? 4.047 11.065 -5.870 1.00 82.81 92 PHE A C 1
ATOM 706 O O . PHE A 1 92 ? 4.727 10.066 -6.107 1.00 82.81 92 PHE A O 1
ATOM 713 N N . LYS A 1 93 ? 3.242 11.617 -6.785 1.00 84.31 93 LYS A N 1
ATOM 714 C CA . LYS A 1 93 ? 3.074 11.089 -8.139 1.00 84.31 93 LYS A CA 1
ATOM 715 C C . LYS A 1 93 ? 4.408 10.988 -8.880 1.00 84.31 93 LYS A C 1
ATOM 717 O O . LYS A 1 93 ? 4.703 9.935 -9.425 1.00 84.31 93 LYS A O 1
ATOM 722 N N . SER A 1 94 ? 5.243 12.028 -8.837 1.00 84.50 94 SER A N 1
ATOM 723 C CA . SER A 1 94 ? 6.583 12.015 -9.447 1.00 84.50 94 SER A CA 1
ATOM 724 C C . SER A 1 94 ? 7.455 10.875 -8.904 1.00 84.50 94 SER A C 1
ATOM 726 O O . SER A 1 94 ? 8.165 10.206 -9.654 1.00 84.50 94 SER A O 1
ATOM 728 N N . THR A 1 95 ? 7.366 10.592 -7.605 1.00 81.50 95 THR A N 1
ATOM 729 C CA . THR A 1 95 ? 8.086 9.473 -6.982 1.00 81.50 95 THR A CA 1
ATOM 730 C C . THR A 1 95 ? 7.548 8.124 -7.469 1.00 81.50 95 THR A C 1
ATOM 732 O O . THR A 1 95 ? 8.335 7.260 -7.856 1.00 81.50 95 THR A O 1
ATOM 735 N N . CYS A 1 96 ? 6.225 7.949 -7.533 1.00 79.06 96 CYS A N 1
ATOM 736 C CA . CYS A 1 96 ? 5.596 6.752 -8.100 1.00 79.06 96 CYS A CA 1
ATOM 737 C C . CYS A 1 96 ? 5.941 6.551 -9.586 1.00 79.06 96 CYS A C 1
ATOM 739 O O . CYS A 1 96 ? 6.272 5.438 -9.993 1.00 79.06 96 CYS A O 1
ATOM 741 N N . ASP A 1 97 ? 5.932 7.619 -10.382 1.00 82.12 97 ASP A N 1
ATOM 742 C CA . ASP A 1 97 ? 6.304 7.591 -11.798 1.00 82.12 97 ASP A CA 1
ATOM 743 C C . ASP A 1 97 ? 7.773 7.170 -11.964 1.00 82.12 97 ASP A C 1
ATOM 745 O O . ASP A 1 97 ? 8.099 6.392 -12.860 1.00 82.12 97 ASP A O 1
ATOM 749 N N . ARG A 1 98 ? 8.662 7.598 -11.053 1.00 79.38 98 ARG A N 1
ATOM 750 C CA . ARG A 1 98 ? 10.068 7.157 -11.019 1.00 79.38 98 ARG A CA 1
ATOM 751 C C . ARG A 1 98 ? 10.215 5.674 -10.685 1.00 79.38 98 ARG A C 1
ATOM 753 O O . ARG A 1 98 ? 11.036 5.022 -11.324 1.00 79.38 98 ARG A O 1
ATOM 760 N N . PHE A 1 99 ? 9.430 5.133 -9.749 1.00 75.12 99 PHE A N 1
ATOM 761 C CA . PHE A 1 99 ? 9.364 3.682 -9.507 1.00 75.12 99 PHE A CA 1
ATOM 762 C C . PHE A 1 99 ? 8.915 2.926 -10.765 1.00 75.12 99 PHE A C 1
ATOM 764 O O . PHE A 1 99 ? 9.510 1.921 -11.154 1.00 75.12 99 PHE A O 1
ATOM 771 N N . ASN A 1 100 ? 7.903 3.446 -11.459 1.00 76.31 100 ASN A N 1
ATOM 772 C CA . ASN A 1 100 ? 7.420 2.837 -12.693 1.00 76.31 100 ASN A CA 1
ATOM 773 C C . ASN A 1 100 ? 8.476 2.899 -13.814 1.00 76.31 100 ASN A C 1
ATOM 775 O O . ASN A 1 100 ? 8.671 1.925 -14.539 1.00 76.31 100 ASN A O 1
ATOM 779 N N . ALA A 1 101 ? 9.211 4.010 -13.918 1.00 77.06 101 ALA A N 1
ATOM 780 C CA . ALA A 1 101 ? 10.266 4.208 -14.912 1.00 77.06 101 ALA A CA 1
ATOM 781 C C . ALA A 1 101 ? 11.471 3.273 -14.716 1.00 77.06 101 ALA A C 1
ATOM 783 O O . ALA A 1 101 ? 12.087 2.877 -15.703 1.00 77.06 101 ALA A O 1
ATOM 784 N N . ILE A 1 102 ? 11.794 2.883 -13.476 1.00 71.75 102 ILE A N 1
ATOM 785 C CA . ILE A 1 102 ? 12.842 1.881 -13.204 1.00 71.75 102 ILE A CA 1
ATOM 786 C C . ILE A 1 102 ? 12.359 0.437 -13.431 1.00 71.75 102 ILE A C 1
ATOM 788 O O . ILE A 1 102 ? 13.125 -0.499 -13.242 1.00 71.75 102 ILE A O 1
ATOM 792 N N . GLY A 1 103 ? 11.100 0.223 -13.831 1.00 66.75 103 GLY A N 1
ATOM 793 C CA . GLY A 1 103 ? 10.544 -1.116 -14.061 1.00 66.75 103 GLY A CA 1
ATOM 794 C C . GLY A 1 103 ? 10.347 -1.941 -12.783 1.00 66.75 103 GLY A C 1
ATOM 795 O O . GLY A 1 103 ? 10.062 -3.135 -12.863 1.00 66.75 103 GLY A O 1
ATOM 796 N N . LYS A 1 104 ? 10.481 -1.309 -11.612 1.00 68.06 104 LYS A N 1
ATOM 797 C CA . LYS A 1 104 ? 10.190 -1.874 -10.294 1.00 68.06 104 LYS A CA 1
ATOM 798 C C . LYS A 1 104 ? 9.067 -1.056 -9.660 1.00 68.06 104 LYS A C 1
ATOM 800 O O . LYS A 1 104 ? 9.353 -0.097 -8.941 1.00 68.06 104 LYS A O 1
ATOM 805 N N . PRO A 1 105 ? 7.790 -1.374 -9.946 1.00 67.25 105 PRO A N 1
ATOM 806 C CA . PRO A 1 105 ? 6.689 -0.726 -9.246 1.00 67.25 105 PRO A CA 1
ATOM 807 C C . PRO A 1 105 ? 6.849 -0.948 -7.737 1.00 67.25 105 PRO A C 1
ATOM 809 O O . PRO A 1 105 ? 7.425 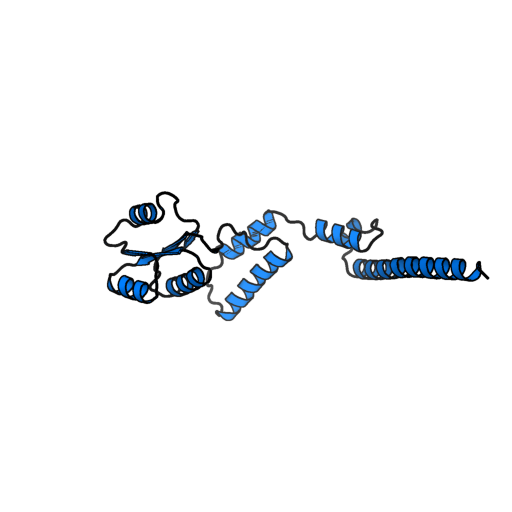-1.955 -7.327 1.00 67.25 105 PRO A O 1
ATOM 812 N N . VAL A 1 106 ? 6.341 -0.009 -6.929 1.00 64.81 106 VAL A N 1
ATOM 813 C CA . VAL A 1 106 ? 6.418 -0.064 -5.457 1.00 64.81 106 VAL A CA 1
ATOM 814 C C . VAL A 1 106 ? 6.113 -1.492 -4.975 1.00 64.81 106 VAL A C 1
ATOM 816 O O . VAL A 1 106 ? 5.066 -2.029 -5.369 1.00 64.81 106 VAL A O 1
ATOM 819 N N . PRO A 1 107 ? 7.018 -2.112 -4.190 1.00 63.97 107 PRO A N 1
ATOM 820 C CA . PRO A 1 107 ? 6.940 -3.523 -3.843 1.00 63.97 107 PRO A CA 1
ATOM 821 C C . PRO A 1 107 ? 5.585 -3.873 -3.225 1.00 63.97 107 PRO A C 1
ATOM 823 O O . PRO A 1 107 ? 5.068 -3.164 -2.363 1.00 63.97 107 PRO A O 1
ATOM 826 N N . ASN A 1 108 ? 5.009 -4.990 -3.676 1.00 60.47 108 ASN A N 1
ATOM 827 C CA . ASN A 1 108 ? 3.661 -5.419 -3.291 1.00 60.47 108 ASN A CA 1
ATOM 828 C C . ASN A 1 108 ? 3.554 -5.881 -1.829 1.00 60.47 108 ASN A C 1
ATOM 830 O O . ASN A 1 108 ? 2.452 -6.158 -1.378 1.00 60.47 108 ASN A O 1
ATOM 834 N N . GLN A 1 109 ? 4.662 -5.948 -1.082 1.00 61.19 109 GLN A N 1
ATOM 835 C CA . GLN A 1 109 ? 4.675 -6.415 0.311 1.00 61.19 109 GLN A CA 1
ATOM 836 C C . GLN A 1 109 ? 3.699 -5.657 1.221 1.00 61.19 109 GLN A C 1
ATOM 838 O O . GLN A 1 109 ? 3.191 -6.250 2.161 1.00 61.19 109 GLN A O 1
ATOM 843 N N . ASN A 1 110 ? 3.394 -4.392 0.907 1.00 62.84 110 ASN A N 1
ATOM 844 C CA . ASN A 1 110 ? 2.444 -3.572 1.667 1.00 62.84 110 ASN A CA 1
ATOM 845 C C . ASN A 1 110 ? 1.182 -3.223 0.858 1.00 62.84 110 ASN A C 1
ATOM 847 O O . ASN A 1 110 ? 0.485 -2.260 1.186 1.00 62.84 110 ASN A O 1
ATOM 851 N N . LYS A 1 111 ? 0.916 -3.932 -0.247 1.00 73.12 111 LYS A N 1
ATOM 852 C CA . LYS A 1 111 ? -0.302 -3.727 -1.035 1.00 73.12 111 LYS A CA 1
ATOM 853 C C . LYS A 1 111 ? -1.433 -4.585 -0.491 1.00 73.12 111 LYS A C 1
ATOM 855 O O . LYS A 1 111 ? -1.262 -5.751 -0.148 1.00 73.12 111 LYS A O 1
ATOM 860 N N . VAL A 1 112 ? -2.612 -3.983 -0.468 1.00 79.25 112 VAL A N 1
ATOM 861 C CA . VAL A 1 112 ? -3.858 -4.684 -0.188 1.00 79.25 112 VAL A CA 1
ATOM 862 C C . VAL A 1 112 ? -4.340 -5.321 -1.486 1.00 79.25 112 VAL A C 1
ATOM 864 O O . VAL A 1 112 ? -4.480 -4.638 -2.500 1.00 79.25 112 VAL A O 1
ATOM 867 N N . GLU A 1 113 ? -4.571 -6.629 -1.450 1.00 81.50 113 GLU A N 1
ATOM 868 C CA . GLU A 1 113 ? -5.148 -7.402 -2.547 1.00 81.50 113 GLU A CA 1
ATOM 869 C C . GLU A 1 113 ? -6.464 -8.038 -2.081 1.00 81.50 113 GLU A C 1
ATOM 871 O O . GLU A 1 113 ? -6.745 -8.126 -0.881 1.00 81.50 113 GLU A O 1
ATOM 876 N N . ALA A 1 114 ? -7.288 -8.468 -3.036 1.00 83.81 114 ALA A N 1
ATOM 877 C CA . ALA A 1 114 ? -8.537 -9.151 -2.729 1.00 83.81 114 ALA A CA 1
ATOM 878 C C . ALA A 1 114 ? -8.264 -10.422 -1.905 1.00 83.81 114 ALA A C 1
ATOM 880 O O . ALA A 1 114 ? -7.413 -11.234 -2.265 1.00 83.81 114 ALA A O 1
ATOM 881 N N . GLY A 1 115 ? -8.998 -10.605 -0.807 1.00 84.06 115 GLY A N 1
ATOM 882 C CA . GLY A 1 115 ? -8.823 -11.734 0.109 1.00 84.06 115 GLY A CA 1
ATOM 883 C C . GLY A 1 115 ? -7.753 -11.549 1.192 1.00 84.06 115 GLY A C 1
ATOM 884 O O . GLY A 1 115 ? -7.673 -12.399 2.077 1.00 84.06 115 GLY A O 1
ATOM 885 N N . HIS A 1 116 ? -6.978 -10.456 1.183 1.00 88.31 116 HIS A N 1
ATOM 886 C CA . HIS A 1 116 ? -6.091 -10.125 2.306 1.00 88.31 116 HIS A CA 1
ATOM 887 C C . HIS A 1 116 ? -6.893 -9.714 3.542 1.00 88.31 116 HIS A C 1
ATOM 889 O O . HIS A 1 116 ? -7.954 -9.092 3.439 1.00 88.31 116 HIS A O 1
ATOM 895 N N . THR A 1 117 ? -6.357 -10.026 4.719 1.00 88.69 117 THR A N 1
ATOM 896 C CA . THR A 1 117 ? -6.853 -9.511 5.994 1.00 88.69 117 THR A CA 1
ATOM 897 C C . THR A 1 117 ? -5.974 -8.359 6.449 1.00 88.69 117 THR A C 1
ATOM 899 O O . THR A 1 117 ? -4.769 -8.528 6.635 1.00 88.69 117 THR A O 1
ATOM 902 N N . ILE A 1 118 ? -6.574 -7.191 6.656 1.00 89.75 118 ILE A N 1
ATOM 903 C CA . ILE A 1 118 ? -5.853 -5.985 7.059 1.00 89.75 118 ILE A CA 1
ATOM 904 C C . ILE A 1 118 ? -6.309 -5.501 8.433 1.00 89.75 118 ILE A C 1
ATOM 906 O O . ILE A 1 118 ? -7.497 -5.556 8.754 1.00 89.75 118 ILE A O 1
ATOM 910 N N . LEU A 1 119 ? -5.369 -5.007 9.234 1.00 88.69 119 LEU A N 1
ATOM 911 C CA . LEU A 1 119 ? -5.646 -4.313 10.490 1.00 88.69 119 LEU A CA 1
ATOM 912 C C . LEU A 1 119 ? -5.486 -2.810 10.267 1.00 88.69 119 LEU A C 1
ATOM 914 O O . LEU A 1 119 ? -4.433 -2.372 9.810 1.00 88.69 119 LEU A O 1
ATOM 918 N N . ILE A 1 120 ? -6.513 -2.031 10.594 1.00 88.81 120 ILE A N 1
ATOM 919 C CA . ILE A 1 120 ? -6.468 -0.568 10.543 1.00 88.81 120 ILE A CA 1
ATOM 920 C C . ILE A 1 120 ? -6.751 -0.019 11.941 1.00 88.81 120 ILE A C 1
ATOM 922 O O . ILE A 1 120 ? -7.805 -0.288 12.532 1.00 88.81 120 ILE A O 1
ATOM 926 N N . HIS A 1 121 ? -5.848 0.808 12.455 1.00 86.12 121 HIS A N 1
ATOM 927 C CA . HIS A 1 121 ? -6.105 1.575 13.663 1.00 86.12 121 HIS A CA 1
ATOM 928 C C . HIS A 1 121 ? -6.958 2.813 13.352 1.00 86.12 121 HIS A C 1
ATOM 930 O O . HIS A 1 121 ? -6.762 3.508 12.360 1.00 86.12 121 HIS A O 1
ATOM 936 N N . THR A 1 122 ? -7.950 3.098 14.201 1.00 80.69 122 THR A N 1
ATOM 937 C CA . THR A 1 122 ? -8.841 4.274 14.091 1.00 80.69 122 THR A CA 1
ATOM 938 C C . THR A 1 122 ? -9.752 4.322 12.848 1.00 80.69 122 THR A C 1
ATOM 940 O O . THR A 1 122 ? -10.010 5.386 12.290 1.00 80.69 122 THR A O 1
ATOM 943 N N . VAL A 1 123 ? -10.342 3.187 12.450 1.00 79.31 123 VAL A N 1
ATOM 944 C CA . VAL A 1 123 ? -11.227 3.082 11.258 1.00 79.31 123 VAL A CA 1
ATOM 945 C C . VAL A 1 123 ? -12.398 4.075 11.246 1.00 79.31 123 VAL A C 1
ATOM 947 O O . VAL A 1 123 ? -12.837 4.499 10.183 1.00 79.31 123 VAL A O 1
ATOM 950 N N . ALA A 1 124 ? -12.888 4.498 12.410 1.00 74.62 124 ALA A N 1
ATOM 951 C CA . ALA A 1 124 ? -14.041 5.393 12.519 1.00 74.62 124 ALA A CA 1
ATOM 952 C C . ALA A 1 124 ? -13.713 6.901 12.401 1.00 74.62 124 ALA A C 1
ATOM 954 O O . ALA A 1 124 ? -14.555 7.729 12.747 1.00 74.62 124 ALA A O 1
ATOM 955 N N . ALA A 1 125 ? -12.499 7.298 11.992 1.00 75.69 125 ALA A N 1
ATOM 956 C CA . ALA A 1 125 ? -12.147 8.715 11.856 1.00 75.69 125 ALA A CA 1
ATOM 957 C C . ALA A 1 125 ? -11.142 9.002 10.728 1.00 75.69 125 ALA A C 1
ATOM 959 O O . ALA A 1 125 ? -10.203 8.246 10.490 1.00 75.69 125 ALA A O 1
ATOM 960 N N . GLY A 1 126 ? -11.314 10.156 10.072 1.00 81.31 126 GLY A N 1
ATOM 961 C CA . GLY A 1 126 ? -10.336 10.741 9.152 1.00 81.31 126 GLY A CA 1
ATOM 962 C C . GLY A 1 126 ? -9.869 9.789 8.046 1.00 81.31 126 GLY A C 1
ATOM 963 O O . GLY A 1 126 ? -10.659 9.345 7.215 1.00 81.31 126 GLY A O 1
ATOM 964 N N . VAL A 1 127 ? -8.565 9.501 8.035 1.00 83.19 127 VAL A N 1
ATOM 965 C CA . VAL A 1 127 ? -7.906 8.654 7.026 1.00 83.19 127 VAL A CA 1
ATOM 966 C C . VAL A 1 127 ? -8.287 7.179 7.179 1.00 83.19 127 VAL A C 1
ATOM 968 O O . VAL A 1 127 ? -8.440 6.494 6.170 1.00 83.19 127 VAL A O 1
ATOM 971 N N . GLY A 1 128 ? -8.516 6.700 8.408 1.00 83.94 128 GLY A N 1
ATOM 972 C CA . GLY A 1 128 ? -8.884 5.305 8.670 1.00 83.94 128 GLY A CA 1
ATOM 973 C C . GLY A 1 128 ? -10.193 4.901 7.988 1.00 83.94 128 GLY A C 1
ATOM 974 O O . GLY A 1 128 ? -10.293 3.802 7.446 1.00 83.94 128 GLY A O 1
ATOM 975 N N . TYR A 1 129 ? -11.158 5.823 7.918 1.00 84.44 129 TYR A N 1
ATOM 976 C CA . TYR A 1 129 ? -12.443 5.593 7.251 1.00 84.44 129 TYR A CA 1
ATOM 977 C C . TYR A 1 129 ? -12.305 5.473 5.728 1.00 84.44 129 TYR A C 1
ATOM 979 O O . TYR A 1 129 ? -12.901 4.596 5.101 1.00 84.44 129 TYR A O 1
ATOM 987 N N . LEU A 1 130 ? -11.484 6.335 5.121 1.00 86.25 130 LEU A N 1
ATOM 988 C CA . LEU A 1 130 ? -11.191 6.272 3.686 1.00 86.25 130 LEU A CA 1
ATOM 989 C C . LEU A 1 130 ? -10.440 4.987 3.332 1.00 86.25 130 LEU A C 1
ATOM 991 O O . LEU A 1 130 ? -10.753 4.340 2.332 1.00 86.25 130 LEU A O 1
ATOM 995 N N . LEU A 1 131 ? -9.474 4.604 4.169 1.00 85.88 131 LEU A N 1
ATOM 996 C CA . LEU A 1 131 ? -8.686 3.392 3.989 1.00 85.88 131 LEU A CA 1
ATOM 997 C C . LEU A 1 131 ? -9.555 2.135 4.097 1.00 85.88 131 LEU A C 1
ATOM 999 O O . LEU A 1 131 ? -9.416 1.222 3.286 1.00 85.88 131 LEU A O 1
ATOM 1003 N N . TYR A 1 132 ? -10.495 2.121 5.044 1.00 87.62 132 TYR A N 1
ATOM 1004 C CA . TYR A 1 132 ? -11.488 1.063 5.182 1.00 87.62 132 TYR A CA 1
ATOM 1005 C C . TYR A 1 132 ? -12.360 0.919 3.926 1.00 87.62 132 TYR A C 1
ATOM 1007 O O . TYR A 1 132 ? -12.458 -0.179 3.379 1.00 87.62 132 TYR A O 1
ATOM 1015 N N . GLN A 1 133 ? -12.939 2.016 3.423 1.00 86.81 133 GLN A N 1
ATOM 1016 C CA . GLN A 1 133 ? -13.765 1.975 2.209 1.00 86.81 133 GLN A CA 1
ATOM 1017 C C . GLN A 1 133 ? -12.973 1.484 0.995 1.00 86.81 133 GLN A C 1
ATOM 1019 O O . GLN A 1 133 ? -13.465 0.664 0.220 1.00 86.81 133 GLN A O 1
ATOM 1024 N N . TRP A 1 134 ? -11.736 1.957 0.843 1.00 88.31 134 TRP A N 1
ATOM 1025 C CA . TRP A 1 134 ? -10.846 1.525 -0.228 1.00 88.31 134 TRP A CA 1
ATOM 1026 C C . TRP A 1 134 ? -10.525 0.030 -0.138 1.00 88.31 134 TRP A C 1
ATOM 1028 O O . TRP A 1 134 ? -10.657 -0.688 -1.127 1.00 88.31 134 TRP A O 1
ATOM 1038 N N . ALA A 1 135 ? -10.163 -0.461 1.045 1.00 88.19 135 ALA A N 1
ATOM 1039 C CA . ALA A 1 135 ? -9.854 -1.869 1.252 1.00 88.19 135 ALA A CA 1
ATOM 1040 C C . ALA A 1 135 ? -11.069 -2.781 1.035 1.00 88.19 135 ALA A C 1
ATOM 1042 O O . ALA A 1 135 ? -10.945 -3.833 0.409 1.00 88.19 135 ALA A O 1
ATOM 1043 N N . ASN A 1 136 ? -12.252 -2.353 1.485 1.00 85.06 136 ASN A N 1
ATOM 1044 C CA . ASN A 1 136 ? -13.497 -3.074 1.239 1.00 85.06 136 ASN A CA 1
ATOM 1045 C C . ASN A 1 136 ? -13.821 -3.128 -0.265 1.00 85.06 136 ASN A C 1
ATOM 1047 O O . ASN A 1 136 ? -14.146 -4.187 -0.795 1.00 85.06 136 ASN A O 1
ATOM 1051 N N . ALA A 1 137 ? -13.640 -2.016 -0.987 1.00 86.56 137 ALA A N 1
ATOM 1052 C CA . ALA A 1 137 ? -13.814 -1.971 -2.441 1.00 86.56 137 ALA A CA 1
ATOM 1053 C C . ALA A 1 137 ? -12.821 -2.874 -3.199 1.00 86.56 137 ALA A C 1
ATOM 1055 O O . ALA A 1 137 ? -13.134 -3.349 -4.290 1.00 86.56 137 ALA A O 1
ATOM 1056 N N . LEU A 1 138 ? -11.645 -3.139 -2.624 1.00 87.75 138 LEU A N 1
ATOM 1057 C CA . LEU A 1 138 ? -10.676 -4.105 -3.147 1.00 87.75 138 LEU A CA 1
ATOM 1058 C C . LEU A 1 138 ? -11.014 -5.566 -2.807 1.00 87.75 138 LEU A C 1
ATOM 1060 O O . LEU A 1 138 ? -10.364 -6.467 -3.333 1.00 87.75 138 LEU A O 1
ATOM 1064 N N . GLY A 1 139 ? -12.011 -5.821 -1.955 1.00 86.75 139 GLY A N 1
ATOM 1065 C CA . GLY A 1 139 ? -12.377 -7.163 -1.500 1.00 86.75 139 GLY A CA 1
ATOM 1066 C C . GLY A 1 139 ? -11.470 -7.713 -0.395 1.00 86.75 139 GLY A C 1
ATOM 1067 O O . GLY A 1 139 ? -11.337 -8.931 -0.264 1.00 86.75 139 GLY A O 1
ATOM 1068 N N . ALA A 1 140 ? -10.808 -6.843 0.370 1.00 89.56 140 ALA A N 1
ATOM 1069 C CA . ALA A 1 140 ? -10.045 -7.236 1.551 1.00 89.56 140 ALA A CA 1
ATOM 1070 C C . ALA A 1 140 ? -10.940 -7.297 2.801 1.00 89.56 140 ALA A C 1
ATOM 1072 O O . ALA A 1 140 ? -11.891 -6.528 2.951 1.00 89.56 140 ALA A O 1
ATOM 1073 N N . THR A 1 141 ? -10.606 -8.194 3.729 1.00 89.19 141 THR A N 1
ATOM 1074 C CA . THR A 1 141 ? -11.260 -8.276 5.041 1.00 89.19 141 THR A CA 1
ATOM 1075 C C . THR A 1 141 ? -10.599 -7.285 5.986 1.00 89.19 141 THR A C 1
ATOM 1077 O O . THR A 1 141 ? -9.407 -7.388 6.269 1.00 89.19 141 THR A O 1
ATOM 1080 N N . VAL A 1 142 ? -11.367 -6.322 6.487 1.00 89.25 142 VAL A N 1
ATOM 1081 C CA . VAL A 1 142 ? -10.834 -5.252 7.339 1.00 89.25 142 VAL A CA 1
ATOM 1082 C C . VAL A 1 142 ? -11.183 -5.494 8.801 1.00 89.25 142 VAL A C 1
ATOM 1084 O O . VAL A 1 142 ? -12.355 -5.627 9.154 1.00 89.25 142 VAL A O 1
ATOM 1087 N N . ILE A 1 143 ? -10.158 -5.498 9.649 1.00 90.31 143 ILE A N 1
ATOM 1088 C CA . ILE A 1 143 ? -10.272 -5.463 11.103 1.00 90.31 143 ILE A CA 1
ATOM 1089 C C . ILE A 1 143 ? -9.933 -4.041 11.549 1.00 90.31 143 ILE A C 1
ATOM 1091 O O . ILE A 1 143 ? -8.812 -3.575 11.363 1.00 90.31 143 ILE A O 1
ATOM 1095 N N . GLY A 1 144 ? -10.907 -3.334 12.110 1.00 89.50 144 GLY A N 1
ATOM 1096 C CA . GLY A 1 144 ? -10.734 -1.970 12.597 1.00 89.50 144 GLY A CA 1
ATOM 1097 C C . GLY A 1 144 ? -10.648 -1.896 14.113 1.00 89.50 144 GLY A C 1
ATOM 1098 O O . GLY A 1 144 ? -11.398 -2.588 14.799 1.00 89.50 144 GLY A O 1
ATOM 1099 N N . THR A 1 145 ? -9.801 -1.016 14.651 1.00 89.31 145 THR A N 1
ATOM 1100 C CA . THR A 1 145 ? -9.848 -0.672 16.083 1.00 89.31 145 THR A CA 1
ATOM 1101 C C . THR A 1 145 ? -10.490 0.692 16.321 1.00 89.31 145 THR A C 1
ATOM 1103 O O . THR A 1 145 ? -10.264 1.653 15.578 1.00 89.31 145 THR A O 1
ATOM 1106 N N . VAL A 1 146 ? -11.294 0.790 17.380 1.00 89.25 146 VAL A N 1
ATOM 1107 C CA . VAL A 1 146 ? -11.960 2.029 17.807 1.00 89.25 146 VAL A CA 1
ATOM 1108 C C . VAL A 1 146 ? -11.894 2.202 19.322 1.00 89.25 146 VAL A C 1
ATOM 1110 O O . VAL A 1 146 ? -11.722 1.245 20.069 1.00 89.25 146 VAL A O 1
ATOM 1113 N N . SER A 1 147 ? -12.022 3.450 19.772 1.00 86.50 147 SER A N 1
ATOM 1114 C CA . SER A 1 147 ? -11.877 3.828 21.182 1.00 86.50 147 SER A CA 1
ATOM 1115 C C . SER A 1 147 ? -13.185 3.804 21.978 1.00 86.50 147 SER A C 1
ATOM 1117 O O . SER A 1 147 ? -13.146 3.741 23.202 1.00 86.50 147 SER A O 1
ATOM 1119 N N . THR A 1 148 ? -14.333 3.935 21.304 1.00 86.19 148 THR A N 1
ATOM 1120 C CA . THR A 1 148 ? -15.656 4.064 21.935 1.00 86.19 148 THR A CA 1
ATOM 1121 C C . THR A 1 148 ? -16.696 3.207 21.224 1.00 86.19 148 THR A C 1
ATOM 1123 O O . THR A 1 148 ? -16.557 2.905 20.035 1.00 86.19 148 THR A O 1
ATOM 1126 N N . GLU A 1 149 ? -17.756 2.844 21.946 1.00 85.94 149 GLU A N 1
ATOM 1127 C CA . GLU A 1 149 ? -18.888 2.093 21.397 1.00 85.94 149 GLU A CA 1
ATOM 1128 C C . GLU A 1 149 ? -19.644 2.875 20.319 1.00 85.94 149 GLU A C 1
ATOM 1130 O O . GLU A 1 149 ? -20.033 2.278 19.319 1.00 85.94 149 GLU A O 1
ATOM 1135 N N . GLU A 1 150 ? -19.785 4.203 20.435 1.00 85.19 150 GLU A N 1
ATOM 1136 C CA . GLU A 1 150 ? -20.480 4.983 19.395 1.00 85.19 150 GLU A CA 1
ATOM 1137 C C . GLU A 1 150 ? -19.763 4.878 18.043 1.00 85.19 150 GLU A C 1
ATOM 1139 O O . GLU A 1 150 ? -20.393 4.670 17.006 1.00 85.19 150 GLU A O 1
ATOM 1144 N N . LYS A 1 151 ? -18.424 4.937 18.059 1.00 83.00 151 LYS A N 1
ATOM 1145 C CA . LYS A 1 151 ? -17.590 4.739 16.866 1.00 83.00 151 LYS A CA 1
ATOM 1146 C C . LYS A 1 151 ? -17.690 3.315 16.326 1.00 83.00 151 LYS A C 1
ATOM 1148 O O . LYS A 1 151 ? -17.589 3.120 15.117 1.00 83.00 151 LYS A O 1
ATOM 1153 N N . ALA A 1 152 ? -17.875 2.329 17.204 1.00 84.06 152 ALA A N 1
ATOM 1154 C CA . ALA A 1 152 ? -18.060 0.943 16.797 1.00 84.06 152 ALA A CA 1
ATOM 1155 C C . ALA A 1 152 ? -19.397 0.736 16.082 1.00 84.06 152 ALA A C 1
ATOM 1157 O O . ALA A 1 152 ? -19.441 0.044 15.067 1.00 84.06 152 ALA A O 1
ATOM 1158 N N . THR A 1 153 ? -20.468 1.350 16.587 1.00 83.88 153 THR A N 1
ATOM 1159 C CA . THR A 1 153 ? -21.794 1.317 15.959 1.00 83.88 153 THR A CA 1
ATOM 1160 C C . THR A 1 153 ? -21.760 1.981 14.590 1.00 83.88 153 THR A C 1
ATOM 1162 O O . THR A 1 153 ? -22.165 1.353 13.618 1.00 83.88 153 THR A O 1
ATOM 1165 N N . GLN A 1 154 ? -21.164 3.173 14.489 1.00 82.75 154 GLN A N 1
ATOM 1166 C CA . GLN A 1 154 ? -20.999 3.867 13.210 1.00 82.75 154 GLN A CA 1
ATOM 1167 C C . GLN A 1 154 ? -20.244 3.001 12.191 1.00 82.75 154 GLN A C 1
ATOM 1169 O O . GLN A 1 154 ? -20.735 2.742 11.098 1.00 82.75 154 GLN A O 1
ATOM 1174 N N . ALA A 1 155 ? -19.088 2.457 12.578 1.00 80.06 155 ALA A N 1
ATOM 1175 C CA . ALA A 1 155 ? -18.295 1.621 11.684 1.00 80.06 155 ALA A CA 1
ATOM 1176 C C . ALA A 1 155 ? -19.038 0.341 11.247 1.00 80.06 155 ALA A C 1
ATOM 1178 O O . ALA A 1 155 ? -18.870 -0.108 10.111 1.00 80.06 155 ALA A O 1
ATOM 1179 N N . LYS A 1 156 ? -19.873 -0.247 12.117 1.00 81.56 156 LYS A N 1
ATOM 1180 C CA . LYS A 1 156 ? -20.741 -1.386 11.767 1.00 81.56 156 LYS A CA 1
ATOM 1181 C C . LYS A 1 156 ? -21.834 -0.995 10.771 1.00 81.56 156 LYS A C 1
ATOM 1183 O O . LYS A 1 156 ? -22.088 -1.764 9.848 1.00 81.56 156 LYS A O 1
ATOM 1188 N N . GLU A 1 157 ? -22.452 0.173 10.930 1.00 80.94 157 GLU A N 1
ATOM 1189 C CA . GLU A 1 157 ? -23.435 0.707 9.972 1.00 80.94 157 GLU A CA 1
ATOM 1190 C C . GLU A 1 157 ? -22.805 0.964 8.598 1.00 80.94 157 GLU A C 1
ATOM 1192 O O . GLU A 1 157 ? -23.413 0.669 7.571 1.00 80.94 157 GLU A O 1
ATOM 1197 N N . ASP A 1 158 ? -21.542 1.391 8.579 1.00 72.62 158 ASP A N 1
ATOM 1198 C CA . ASP A 1 158 ? -20.725 1.555 7.372 1.00 72.62 158 ASP A CA 1
ATOM 1199 C C . ASP A 1 158 ? -20.252 0.212 6.755 1.00 72.62 158 ASP A C 1
ATOM 1201 O O . ASP A 1 158 ? -19.464 0.177 5.802 1.00 72.62 158 ASP A O 1
ATOM 1205 N N . GLY A 1 159 ? -20.728 -0.918 7.289 1.00 70.38 159 GLY A N 1
ATOM 1206 C CA . GLY A 1 159 ? -20.505 -2.262 6.756 1.00 70.38 159 GLY A CA 1
ATOM 1207 C C . GLY A 1 159 ? -19.227 -2.948 7.238 1.00 70.38 159 GLY A C 1
ATOM 1208 O O . GLY A 1 159 ? -18.781 -3.895 6.589 1.00 70.38 159 GLY A O 1
ATOM 1209 N N . SER A 1 160 ? -18.605 -2.476 8.327 1.00 72.25 160 SER A N 1
ATOM 1210 C CA . SER A 1 160 ? -17.319 -3.025 8.783 1.00 72.25 160 SER A CA 1
ATOM 1211 C C . SER A 1 160 ? -17.421 -4.493 9.178 1.00 72.25 160 SER A C 1
ATOM 1213 O O . SER A 1 160 ? -18.255 -4.867 10.0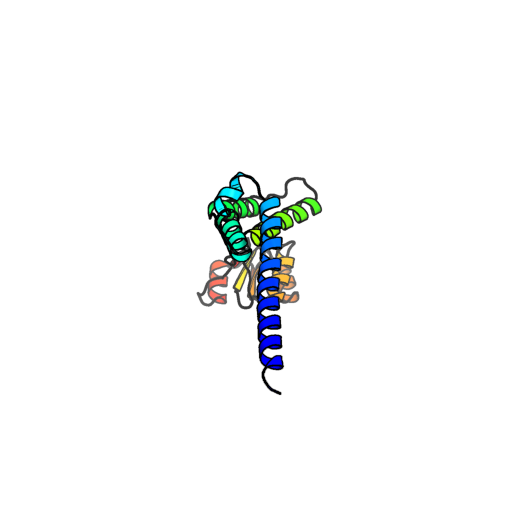00 1.00 72.25 160 SER A O 1
ATOM 1215 N N . HIS A 1 161 ? -16.508 -5.309 8.644 1.00 79.75 161 HIS A N 1
ATOM 1216 C CA . HIS A 1 161 ? -16.445 -6.750 8.901 1.00 79.75 161 HIS A CA 1
ATOM 1217 C C . HIS A 1 161 ? -16.201 -7.060 10.380 1.00 79.75 161 HIS A C 1
ATOM 1219 O O . HIS A 1 161 ? -16.960 -7.799 11.007 1.00 79.75 161 HIS A O 1
ATOM 1225 N N . HIS A 1 162 ? -15.142 -6.477 10.944 1.00 86.56 162 HIS A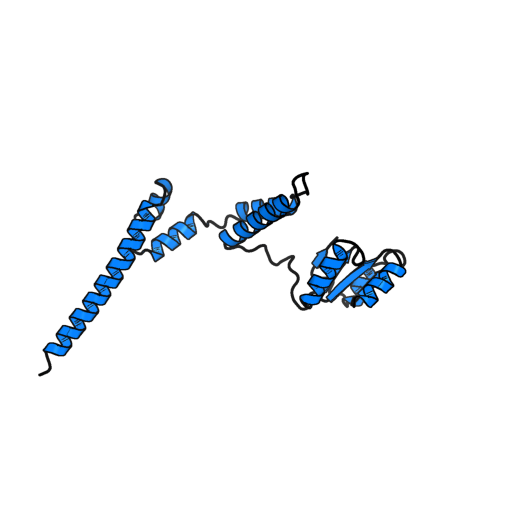 N 1
ATOM 1226 C CA . HIS A 1 162 ? -14.750 -6.705 12.328 1.00 86.56 162 HIS A CA 1
ATOM 1227 C C . HIS A 1 162 ? -14.285 -5.401 12.965 1.00 86.56 162 HIS A C 1
ATOM 1229 O O . HIS A 1 162 ? -13.368 -4.754 12.466 1.00 86.56 162 HIS A O 1
ATOM 1235 N N . ILE A 1 163 ? -14.904 -5.033 14.086 1.00 88.06 163 ILE A N 1
ATOM 1236 C CA . ILE A 1 163 ? -14.531 -3.857 14.870 1.00 88.06 163 ILE A CA 1
ATOM 1237 C C . ILE A 1 163 ? -14.194 -4.293 16.287 1.00 88.06 163 ILE A C 1
ATOM 1239 O O . ILE A 1 163 ? -14.996 -4.966 16.931 1.00 88.06 163 ILE A O 1
ATOM 1243 N N . ILE A 1 164 ? -13.017 -3.884 16.752 1.00 88.25 164 ILE A N 1
ATOM 1244 C CA . ILE A 1 164 ? -12.505 -4.162 18.090 1.00 88.25 164 ILE A CA 1
ATOM 1245 C C . ILE A 1 164 ? -12.456 -2.857 18.876 1.00 88.25 164 ILE A C 1
ATOM 1247 O O . ILE A 1 164 ? -11.861 -1.867 18.437 1.00 88.25 164 ILE A O 1
ATOM 1251 N N . ILE A 1 165 ? -13.047 -2.869 20.067 1.00 88.56 165 ILE A N 1
ATOM 1252 C CA . ILE A 1 165 ? -12.982 -1.742 20.991 1.00 88.56 165 ILE A CA 1
ATOM 1253 C C . ILE A 1 165 ? -11.781 -1.953 21.916 1.00 88.56 165 ILE A C 1
ATOM 1255 O O . ILE A 1 165 ? -11.875 -2.627 22.940 1.00 88.56 165 ILE A O 1
ATOM 1259 N N . TYR A 1 166 ? -10.631 -1.381 21.549 1.00 83.81 166 TYR A N 1
ATOM 1260 C CA . TYR A 1 166 ? -9.347 -1.659 22.215 1.00 83.81 166 TYR A CA 1
ATOM 1261 C C . TYR A 1 166 ? -9.277 -1.169 23.675 1.00 83.81 166 TYR A C 1
ATOM 1263 O O . TYR A 1 166 ? -8.329 -1.478 24.389 1.00 83.81 166 TYR A O 1
ATOM 1271 N N . THR A 1 167 ? -10.251 -0.371 24.122 1.00 84.75 167 THR A N 1
ATOM 1272 C CA . THR A 1 167 ? -10.375 0.088 25.515 1.00 84.75 167 THR A CA 1
ATOM 1273 C C . THR A 1 167 ? -10.991 -0.962 26.440 1.00 84.75 167 THR A C 1
ATOM 1275 O O . THR A 1 167 ? -10.776 -0.896 27.647 1.00 84.75 167 THR A O 1
ATOM 1278 N N . HIS A 1 168 ? -11.724 -1.934 25.890 1.00 79.31 168 HIS A N 1
ATOM 1279 C CA . HIS A 1 168 ? -12.378 -3.009 26.643 1.00 79.31 168 HIS A CA 1
ATOM 1280 C C . HIS A 1 168 ? -11.758 -4.384 26.375 1.00 79.31 168 HIS A C 1
ATOM 1282 O O . HIS A 1 168 ? -11.829 -5.264 27.231 1.00 79.31 168 HIS A O 1
ATOM 1288 N N . GLU A 1 169 ? -11.144 -4.569 25.207 1.00 81.25 169 GLU A N 1
ATOM 1289 C CA . GLU A 1 169 ? -10.645 -5.859 24.736 1.00 81.25 169 GLU A CA 1
ATOM 1290 C C . GLU A 1 169 ? -9.182 -5.768 24.293 1.00 81.25 169 GLU A C 1
ATOM 1292 O O . GLU A 1 169 ? -8.744 -4.765 23.724 1.00 81.25 169 GLU A O 1
ATOM 1297 N N . ASP A 1 170 ? -8.429 -6.851 24.496 1.00 84.38 170 ASP A N 1
ATOM 1298 C CA . ASP A 1 170 ? -7.103 -6.991 23.899 1.00 84.38 170 ASP A CA 1
ATOM 1299 C C . ASP A 1 170 ? -7.246 -7.263 22.396 1.00 84.38 170 ASP A C 1
ATOM 1301 O O . ASP A 1 170 ? -7.638 -8.354 21.960 1.00 84.38 170 ASP A O 1
ATOM 1305 N N . PHE A 1 171 ? -6.904 -6.258 21.590 1.00 84.62 171 PHE A N 1
ATOM 1306 C CA . PHE A 1 171 ? -6.991 -6.358 20.141 1.00 84.62 171 PHE A CA 1
ATOM 1307 C C . PHE A 1 171 ? -6.082 -7.445 19.567 1.00 84.62 171 PHE A C 1
ATOM 1309 O O . PHE A 1 171 ? -6.430 -8.026 18.542 1.00 84.62 171 PHE A O 1
ATOM 1316 N N . VAL A 1 172 ? -4.961 -7.774 20.215 1.00 85.31 172 VAL A N 1
ATOM 1317 C CA . VAL A 1 172 ? -4.062 -8.837 19.749 1.00 85.31 172 VAL A CA 1
ATOM 1318 C C . VAL A 1 172 ? -4.758 -10.191 19.871 1.00 85.31 172 VAL A C 1
ATOM 1320 O O . VAL A 1 172 ? -4.768 -10.975 18.918 1.00 85.31 172 VAL A O 1
ATOM 1323 N N . ALA A 1 173 ? -5.397 -10.450 21.014 1.00 86.00 173 ALA A N 1
ATOM 1324 C CA . ALA A 1 173 ? -6.167 -11.669 21.244 1.00 86.00 173 ALA A CA 1
ATOM 1325 C C . ALA A 1 173 ? -7.367 -11.778 20.288 1.00 86.00 173 ALA A C 1
ATOM 1327 O O . ALA A 1 173 ? -7.627 -12.846 19.720 1.00 86.00 173 ALA A O 1
ATOM 1328 N N . MET A 1 174 ? -8.061 -10.663 20.051 1.00 86.19 174 MET A N 1
ATOM 1329 C CA . MET A 1 174 ? -9.206 -10.612 19.141 1.00 86.19 174 MET A CA 1
ATOM 1330 C C . MET A 1 174 ? -8.804 -10.813 17.682 1.00 86.19 174 MET A C 1
ATOM 1332 O O . MET A 1 174 ? -9.404 -11.641 17.001 1.00 86.19 174 MET A O 1
ATOM 1336 N N . VAL A 1 175 ? -7.744 -10.152 17.209 1.00 87.25 175 VAL A N 1
ATOM 1337 C CA . VAL A 1 175 ? -7.193 -10.375 15.863 1.00 87.25 175 VAL A CA 1
ATOM 1338 C C . VAL A 1 175 ? -6.793 -11.837 15.689 1.00 87.25 175 VAL A C 1
ATOM 1340 O O . VAL A 1 175 ? -7.093 -12.438 14.659 1.00 87.25 175 VAL A O 1
ATOM 1343 N N . ASN A 1 176 ? -6.165 -12.445 16.696 1.00 87.25 176 ASN A N 1
ATOM 1344 C CA . ASN A 1 176 ? -5.776 -13.852 16.642 1.00 87.25 176 ASN A CA 1
ATOM 1345 C C . ASN A 1 176 ? -6.992 -14.793 16.548 1.00 87.25 176 ASN A C 1
ATOM 1347 O O . ASN A 1 176 ? -6.958 -15.780 15.812 1.00 87.25 176 ASN A O 1
ATOM 1351 N N . THR A 1 177 ? -8.076 -14.456 17.247 1.00 87.19 177 THR A N 1
ATOM 1352 C CA . THR A 1 177 ? -9.345 -15.196 17.210 1.00 87.19 177 THR A CA 1
ATOM 1353 C C . THR A 1 177 ? -10.030 -15.052 15.850 1.00 87.19 177 THR A C 1
ATOM 1355 O O . THR A 1 177 ? -10.390 -16.055 15.237 1.00 87.19 177 THR A O 1
ATOM 1358 N N . ILE A 1 178 ? -10.137 -13.825 15.330 1.00 86.12 178 ILE A N 1
ATOM 1359 C CA . ILE A 1 178 ? -10.749 -13.520 14.026 1.00 86.12 178 ILE A CA 1
ATOM 1360 C C . ILE A 1 178 ? -9.976 -14.202 12.891 1.00 86.12 178 ILE A C 1
ATOM 1362 O O . ILE A 1 178 ? -10.564 -14.825 12.012 1.00 86.12 178 ILE A O 1
ATOM 1366 N N . THR A 1 179 ? -8.645 -14.143 12.936 1.00 87.00 179 THR A N 1
ATOM 1367 C CA . THR A 1 179 ? -7.772 -14.734 11.907 1.00 87.00 179 THR A CA 1
ATOM 1368 C C . THR A 1 179 ? -7.525 -16.231 12.100 1.00 87.00 179 THR A C 1
ATOM 1370 O O . THR A 1 179 ? -6.788 -16.832 11.319 1.00 87.00 179 THR A O 1
ATOM 1373 N N . SER A 1 180 ? -8.114 -16.864 13.125 1.00 85.94 180 SER A N 1
ATOM 1374 C CA . SER A 1 180 ? -7.878 -18.279 13.461 1.00 85.94 180 SER A CA 1
ATOM 1375 C C . SER A 1 180 ? -6.384 -18.637 13.550 1.00 85.94 180 SER A C 1
ATOM 1377 O O . SER A 1 180 ? -5.950 -19.685 13.070 1.00 85.94 180 SER A O 1
ATOM 1379 N N . GLY A 1 181 ? -5.568 -17.740 14.110 1.00 83.62 181 GLY A N 1
ATOM 1380 C CA . GLY A 1 181 ? -4.121 -17.931 14.229 1.00 83.62 181 GLY A CA 1
ATOM 1381 C C . GLY A 1 181 ? -3.287 -17.564 12.998 1.00 83.62 181 GLY A C 1
ATOM 1382 O O . GLY A 1 181 ? -2.060 -17.623 13.077 1.00 83.62 181 GLY A O 1
ATOM 1383 N N . LYS A 1 182 ? -3.899 -17.166 11.871 1.00 80.19 182 LYS A N 1
ATOM 1384 C CA . LYS A 1 182 ? -3.164 -16.824 10.636 1.00 80.19 182 LYS A CA 1
ATOM 1385 C C . LYS A 1 182 ? -2.481 -15.455 10.654 1.00 80.19 182 LYS A C 1
ATOM 1387 O O . LYS A 1 182 ? -1.639 -15.223 9.793 1.00 80.19 182 LYS A O 1
ATOM 1392 N N . ARG A 1 183 ? -2.760 -14.607 11.656 1.00 81.31 183 ARG A N 1
ATOM 1393 C CA . ARG A 1 183 ? -2.315 -13.198 11.712 1.00 81.31 183 ARG A CA 1
ATOM 1394 C C . ARG A 1 183 ? -2.839 -12.404 10.500 1.00 81.31 183 ARG A C 1
ATOM 1396 O O . ARG A 1 183 ? -3.603 -12.928 9.697 1.00 81.31 183 ARG A O 1
ATOM 1403 N N . VAL A 1 184 ? -2.515 -11.116 10.437 1.00 86.81 184 VAL A N 1
ATOM 1404 C CA . VAL A 1 184 ? -2.948 -10.205 9.363 1.00 86.81 184 VAL A CA 1
ATOM 1405 C C . VAL A 1 184 ? -1.848 -10.036 8.322 1.00 86.81 184 VAL A C 1
ATOM 1407 O O . VAL A 1 184 ? -0.667 -10.111 8.660 1.00 86.81 184 VAL A O 1
ATOM 1410 N N . ASP A 1 185 ? -2.242 -9.794 7.074 1.00 86.00 185 ASP A N 1
ATOM 1411 C CA . ASP A 1 185 ? -1.324 -9.619 5.947 1.00 86.00 185 ASP A CA 1
ATOM 1412 C C . ASP A 1 185 ? -0.692 -8.221 5.952 1.00 86.00 185 ASP A C 1
ATOM 1414 O O . ASP A 1 185 ? 0.489 -8.068 5.645 1.00 86.00 185 ASP A O 1
ATOM 1418 N N . VAL A 1 186 ? -1.467 -7.196 6.329 1.00 85.50 186 VAL A N 1
ATOM 1419 C CA . VAL A 1 186 ? -1.018 -5.796 6.370 1.00 85.50 186 VAL A CA 1
ATOM 1420 C C . VAL A 1 186 ? -1.575 -5.092 7.607 1.00 85.50 186 VAL A C 1
ATOM 1422 O O . VAL A 1 186 ? -2.737 -5.282 7.972 1.00 85.50 186 VAL A O 1
ATOM 1425 N N . VAL A 1 187 ? -0.749 -4.257 8.240 1.00 85.69 187 VAL A N 1
ATOM 1426 C CA . VAL A 1 187 ? -1.139 -3.394 9.363 1.00 85.69 187 VAL A CA 1
ATOM 1427 C C . VAL A 1 187 ? -0.938 -1.936 8.969 1.00 85.69 187 VAL A C 1
ATOM 1429 O O . VAL A 1 187 ? 0.137 -1.569 8.492 1.00 85.69 187 VAL A O 1
ATOM 1432 N N . TYR A 1 188 ? -1.962 -1.121 9.198 1.00 83.94 188 TYR A N 1
ATOM 1433 C CA . TYR A 1 188 ? -1.905 0.331 9.110 1.00 83.94 188 TYR A CA 1
ATOM 1434 C C . TYR A 1 188 ? -2.174 0.925 10.494 1.00 83.94 188 TYR A C 1
ATOM 1436 O O . TYR A 1 188 ? -3.259 0.735 11.052 1.00 83.94 188 TYR A O 1
ATOM 1444 N N . ASP A 1 189 ? -1.165 1.618 11.016 1.00 79.44 189 ASP A N 1
ATOM 1445 C CA . ASP A 1 189 ? -1.169 2.332 12.297 1.00 79.44 189 ASP A CA 1
ATOM 1446 C C . ASP A 1 189 ? -1.139 3.847 12.064 1.00 79.44 189 ASP A C 1
ATOM 1448 O O . ASP A 1 189 ? -0.315 4.290 11.226 1.00 79.44 189 ASP A O 1
#

Secondary structure (DSSP, 8-state):
--HHHHHHHHHHHHHHHHHHHHHHHHHHHHHHHHS-HHHHHHHTT--SHHHHHHHHHHHHS---HHHHHHHHHHHHS----SS-HHHHHHHHHHHHHHHHHTT--S-GGG---TT-EEEEETTTSHHHHHHHHHHHHTTPEEEEEESSHHHHHHHHHTT-SEEEETTTS-HHHHHHHHTTT---SEEE-

Foldseek 3Di:
DPPPVVVVVVVVVVVVVVVVLVVQVVLVVVVCVPDDPVLCVQPVPPRGNVVSCVSCCCVVLVPDVVVVVVLVCCQVVDDPDVDDPVVVVVVNVVSQVVCVVSVHGDDCLAPQAAAFEEEEEPCLDDVNVVVQVVNVVRNYQYEYEDQDPVSVVVVVVVVHNHYDNVNVDPVVVVQCVVCVNPHGSHYHD

InterPro domains:
  IPR013149 Alcohol dehydrogenase-like, C-terminal [PF00107] (126-189)
  IPR036291 NAD(P)-binding domain superfamily [SSF51735] (111-189)
  IPR061502 Copia/RE1/RE2-like, N-terminal domain [PF14223] (21-112)